Protein AF-0000000086676579 (afdb_homodimer)

Secondary structure (DSSP, 8-state):
----HHHHHHHHHHHHHHHHHHH-GGG--HHHHHHHHT--TTHHHHH--SHHHHHHHHHHHHHHHHHHHHPPPTT--HHHHHHHHHHHHHTTTHHHHHHHHHHHH-HHHHHHHHHHHHHHHHHHHHHHHHHHS-HHHHHHHHHHHHHHHHHHHHHS-SSPPPHHHHHHHHHHHHHHHHH-/----HHHHHHHHHHHHHHHHHHH-GGG--HHHHHHHHT--TTHHHHH--SHHHHHHHHHHHHHHHHHHHHPPPTT--HHHHHHHHHHHHHTTTHHHHHHHHHHHH-HHHHHHHHHHHHHHHHHHHHHHHHHHS-HHHHHHHHHHHHHHHHHHHHHS-SSPPPHHHHHHHHHHHHHHHHH-

pLDDT: mean 93.59, std 8.4, range [45.59, 98.88]

Radius of gyration: 20.65 Å; Cα contacts (8 Å, |Δi|>4): 477; chains: 2; bounding box: 66×52×41 Å

Sequence (360 aa):
MSIGDADRKVLIADAAIDVLGRDGLRSLTHRAVDARAGLPQGTCSYHHRTRRSLLAAALNRIADLDRADTAPAPAGDVLDQAVAVLGRWLGPGRVRTRARLVLMLDAEARRDLGDEAARLAGDFVAEATTTIGDARKARLLVALLDGVVADDLIRGTDDPPSPGDLRARVAAVFTAVSAAMSIGDADRKVLIADAAIDVLGRDGLRSLTHRAVDARAGLPQGTCSYHHRTRRSLLAAALNRIADLDRADTAPAPAGDVLDQAVAVLGRWLGPGRVRTRARLVLMLDAEARRDLGDEAARLAGDFVAEATTTIGDARKARLLVALLDGVVADDLIRGTDDPPSPGDLRARVAAVFTAVSAA

Structure (mmCIF, N/CA/C/O backbone):
data_AF-0000000086676579-model_v1
#
loop_
_entity.id
_entity.type
_entity.pdbx_description
1 polymer 'TetR family transcriptional regulator'
#
loop_
_atom_site.group_PDB
_atom_site.id
_atom_site.type_symbol
_atom_site.label_atom_id
_atom_site.label_alt_id
_atom_site.label_comp_id
_atom_site.label_asym_id
_atom_site.label_entity_id
_atom_site.label_seq_id
_atom_site.pdbx_PDB_ins_code
_atom_site.Cartn_x
_atom_site.Cartn_y
_atom_site.Cartn_z
_atom_site.occupancy
_atom_site.B_iso_or_equiv
_atom_site.auth_seq_id
_atom_site.auth_comp_id
_atom_site.auth_asym_id
_atom_site.auth_atom_id
_atom_site.pdbx_PDB_model_num
ATOM 1 N N . MET A 1 1 ? 33.406 -8.93 -19.609 1 45.59 1 MET A N 1
ATOM 2 C CA . MET A 1 1 ? 33.906 -9.18 -18.266 1 45.59 1 MET A CA 1
ATOM 3 C C . MET A 1 1 ? 32.781 -9.766 -17.391 1 45.59 1 MET A C 1
ATOM 5 O O . MET A 1 1 ? 31.656 -9.297 -17.422 1 45.59 1 MET A O 1
ATOM 9 N N . SER A 1 2 ? 32.875 -10.961 -16.984 1 54.69 2 SER A N 1
ATOM 10 C CA . SER A 1 2 ? 31.938 -11.719 -16.156 1 54.69 2 SER A CA 1
ATOM 11 C C . SER A 1 2 ? 31.484 -10.914 -14.945 1 54.69 2 SER A C 1
ATOM 13 O O . SER A 1 2 ? 32.312 -10.367 -14.219 1 54.69 2 SER A O 1
ATOM 15 N N . ILE A 1 3 ? 30.422 -10.211 -15.031 1 62.72 3 ILE A N 1
ATOM 16 C CA . ILE A 1 3 ? 29.953 -9.484 -13.852 1 62.72 3 ILE A CA 1
ATOM 17 C C . ILE A 1 3 ? 30.172 -10.336 -12.602 1 62.72 3 ILE A C 1
ATOM 19 O O . ILE A 1 3 ? 29.859 -11.523 -12.594 1 62.72 3 ILE A O 1
ATOM 23 N N . GLY A 1 4 ? 31.047 -9.953 -11.68 1 71.12 4 GLY A N 1
ATOM 24 C CA . GLY A 1 4 ? 31.328 -10.633 -10.43 1 71.12 4 GLY A CA 1
ATOM 25 C C . GLY A 1 4 ? 30.078 -11.023 -9.664 1 71.12 4 GLY A C 1
ATOM 26 O O . GLY A 1 4 ? 28.969 -10.602 -10.016 1 71.12 4 GLY A O 1
ATOM 27 N N . ASP A 1 5 ? 30.188 -12 -8.875 1 73.81 5 ASP A N 1
ATOM 28 C CA . ASP A 1 5 ? 29.094 -12.57 -8.094 1 73.81 5 ASP A CA 1
ATOM 29 C C . ASP A 1 5 ? 28.281 -11.477 -7.402 1 73.81 5 ASP A C 1
ATOM 31 O O . ASP A 1 5 ? 27.047 -11.523 -7.391 1 73.81 5 ASP A O 1
ATOM 35 N N . ALA A 1 6 ? 29.016 -10.547 -6.93 1 73.69 6 ALA A N 1
ATOM 36 C CA . ALA A 1 6 ? 28.328 -9.438 -6.254 1 73.69 6 ALA A CA 1
ATOM 37 C C . ALA A 1 6 ? 27.5 -8.633 -7.238 1 73.69 6 ALA A C 1
ATOM 39 O O . ALA A 1 6 ? 26.391 -8.188 -6.91 1 73.69 6 ALA A O 1
ATOM 40 N N . ASP A 1 7 ? 28.016 -8.578 -8.25 1 84.19 7 ASP A N 1
ATOM 41 C CA . ASP A 1 7 ? 27.328 -7.836 -9.305 1 84.19 7 ASP A CA 1
ATOM 42 C C . ASP A 1 7 ? 26.078 -8.578 -9.766 1 84.19 7 ASP A C 1
ATOM 44 O O . ASP A 1 7 ? 25.047 -7.957 -10.039 1 84.19 7 ASP A O 1
ATOM 48 N N . ARG A 1 8 ? 26.125 -9.914 -9.711 1 88 8 ARG A N 1
ATOM 49 C CA . ARG A 1 8 ? 24.984 -10.719 -10.133 1 88 8 ARG A CA 1
ATOM 50 C C . ARG A 1 8 ? 23.844 -10.633 -9.125 1 88 8 ARG A C 1
ATOM 52 O O . ARG A 1 8 ? 22.688 -10.539 -9.508 1 88 8 ARG A O 1
ATOM 59 N N . LYS A 1 9 ? 24.266 -10.586 -7.879 1 93.31 9 LYS A N 1
ATOM 60 C CA . LYS A 1 9 ? 23.25 -10.492 -6.832 1 93.31 9 LYS A CA 1
ATOM 61 C C . LYS A 1 9 ? 22.5 -9.172 -6.91 1 93.31 9 LYS A C 1
ATOM 63 O O . LYS A 1 9 ? 21.281 -9.125 -6.723 1 93.31 9 LYS A O 1
ATOM 68 N N . VAL A 1 10 ? 23.266 -8.148 -7.199 1 96.06 10 VAL A N 1
ATOM 69 C CA . VAL A 1 10 ? 22.656 -6.832 -7.332 1 96.06 10 VAL A CA 1
ATOM 70 C C . VAL A 1 10 ? 21.75 -6.805 -8.562 1 96.06 10 VAL A C 1
ATOM 72 O O . VAL A 1 10 ? 20.625 -6.281 -8.5 1 96.06 10 VAL A O 1
ATOM 75 N N . LEU A 1 11 ? 22.203 -7.402 -9.57 1 97.06 11 LEU A N 1
ATOM 76 C CA . LEU A 1 11 ? 21.422 -7.457 -10.805 1 97.06 11 LEU A CA 1
ATOM 77 C C . LEU A 1 11 ? 20.125 -8.227 -10.586 1 97.06 11 LEU A C 1
ATOM 79 O O . LEU A 1 11 ? 19.062 -7.812 -11.078 1 97.06 11 LEU A O 1
ATOM 83 N N . ILE A 1 12 ? 20.203 -9.297 -9.867 1 98.19 12 ILE A N 1
ATOM 84 C CA . ILE A 1 12 ? 19.031 -10.125 -9.578 1 98.19 12 ILE A CA 1
ATOM 85 C C . ILE A 1 12 ? 18.062 -9.344 -8.703 1 98.19 12 ILE A C 1
ATOM 87 O O . ILE A 1 12 ? 16.859 -9.328 -8.961 1 98.19 12 ILE A O 1
ATOM 91 N N . ALA A 1 13 ? 18.578 -8.664 -7.727 1 98.56 13 ALA A N 1
ATOM 92 C CA . ALA A 1 13 ? 17.734 -7.898 -6.816 1 98.56 13 ALA A CA 1
ATOM 93 C C . ALA A 1 13 ? 17.047 -6.746 -7.547 1 98.56 13 ALA A C 1
ATOM 95 O O . ALA A 1 13 ? 15.859 -6.488 -7.332 1 98.56 13 ALA A O 1
ATOM 96 N N . ASP A 1 14 ? 17.812 -6.109 -8.43 1 98.69 14 ASP A N 1
ATOM 97 C CA . ASP A 1 14 ? 17.234 -5.023 -9.219 1 98.69 14 ASP A CA 1
ATOM 98 C C . ASP A 1 14 ? 16.141 -5.539 -10.148 1 98.69 14 ASP A C 1
ATOM 100 O O . ASP A 1 14 ? 15.094 -4.906 -10.289 1 98.69 14 ASP A O 1
ATOM 104 N N . ALA A 1 15 ? 16.375 -6.66 -10.703 1 98.81 15 ALA A N 1
ATOM 105 C CA . ALA A 1 15 ? 15.391 -7.273 -11.586 1 98.81 15 ALA A CA 1
ATOM 106 C C . ALA A 1 15 ? 14.141 -7.684 -10.797 1 98.81 15 ALA A C 1
ATOM 108 O O . ALA A 1 15 ? 13.023 -7.543 -11.289 1 98.81 15 ALA A O 1
ATOM 109 N N . ALA A 1 16 ? 14.359 -8.211 -9.609 1 98.81 16 ALA A N 1
ATOM 110 C CA . ALA A 1 16 ? 13.234 -8.586 -8.766 1 98.81 16 ALA A CA 1
ATOM 111 C C . ALA A 1 16 ? 12.367 -7.375 -8.43 1 98.81 16 ALA A C 1
ATOM 113 O O . ALA A 1 16 ? 11.141 -7.449 -8.461 1 98.81 16 ALA A O 1
ATOM 114 N N . ILE A 1 17 ? 13.031 -6.25 -8.141 1 98.88 17 ILE A N 1
ATOM 115 C CA . ILE A 1 17 ? 12.312 -5.012 -7.867 1 98.88 17 ILE A CA 1
ATOM 116 C C . ILE A 1 17 ? 11.477 -4.621 -9.086 1 98.88 17 ILE A C 1
ATOM 118 O O . ILE A 1 17 ? 10.312 -4.246 -8.953 1 98.88 17 ILE A O 1
ATOM 122 N N . ASP A 1 18 ? 12.023 -4.754 -10.234 1 98.81 18 ASP A N 1
ATOM 123 C CA . ASP A 1 18 ? 11.336 -4.402 -11.469 1 98.81 18 ASP A CA 1
ATOM 124 C C . ASP A 1 18 ? 10.117 -5.297 -11.688 1 98.81 18 ASP A C 1
ATOM 126 O O . ASP A 1 18 ? 9.031 -4.812 -12.023 1 98.81 18 ASP A O 1
ATOM 130 N N . VAL A 1 19 ? 10.305 -6.598 -11.461 1 98.81 19 VAL A N 1
ATOM 131 C CA . VAL A 1 19 ? 9.195 -7.535 -11.625 1 98.81 19 VAL A CA 1
ATOM 132 C C . VAL A 1 19 ? 8.086 -7.203 -10.633 1 98.81 19 VAL A C 1
ATOM 134 O O . VAL A 1 19 ? 6.914 -7.113 -11.008 1 98.81 19 VAL A O 1
ATOM 137 N N . LEU A 1 20 ? 8.445 -6.945 -9.398 1 98.56 20 LEU A N 1
ATOM 138 C CA . LEU A 1 20 ? 7.477 -6.641 -8.352 1 98.56 20 LEU A CA 1
ATOM 139 C C . LEU A 1 20 ? 6.723 -5.352 -8.664 1 98.56 20 LEU A C 1
ATOM 141 O O . LEU A 1 20 ? 5.5 -5.297 -8.523 1 98.56 20 LEU A O 1
ATOM 145 N N . GLY A 1 21 ? 7.445 -4.324 -9.086 1 98.44 21 GLY A N 1
ATOM 146 C CA . GLY A 1 21 ? 6.863 -3.006 -9.281 1 98.44 21 GLY A CA 1
ATOM 147 C C . GLY A 1 21 ? 6.094 -2.875 -10.578 1 98.44 21 GLY A C 1
ATOM 148 O O . GLY A 1 21 ? 5.152 -2.084 -10.672 1 98.44 21 GLY A O 1
ATOM 149 N N . ARG A 1 22 ? 6.43 -3.682 -11.586 1 97.88 22 ARG A N 1
ATOM 150 C CA . ARG A 1 22 ? 5.812 -3.539 -12.906 1 97.88 22 ARG A CA 1
ATOM 151 C C . ARG A 1 22 ? 4.766 -4.625 -13.133 1 97.88 22 ARG A C 1
ATOM 153 O O . ARG A 1 22 ? 3.779 -4.402 -13.836 1 97.88 22 ARG A O 1
ATOM 160 N N . ASP A 1 23 ? 5.066 -5.789 -12.531 1 97.88 23 ASP A N 1
ATOM 161 C CA . ASP A 1 23 ? 4.223 -6.93 -12.883 1 97.88 23 ASP A CA 1
ATOM 162 C C . ASP A 1 23 ? 3.457 -7.441 -11.664 1 97.88 23 ASP A C 1
ATOM 164 O O . ASP A 1 23 ? 2.488 -8.188 -11.797 1 97.88 23 ASP A O 1
ATOM 168 N N . GLY A 1 24 ? 3.875 -7.066 -10.484 1 97.62 24 GLY A N 1
ATOM 169 C CA . GLY A 1 24 ? 3.123 -7.418 -9.297 1 97.62 24 GLY A CA 1
ATOM 170 C C . GLY A 1 24 ? 3.707 -8.602 -8.547 1 97.62 24 GLY A C 1
ATOM 171 O O . GLY A 1 24 ? 4.625 -9.266 -9.039 1 97.62 24 GLY A O 1
ATOM 172 N N . LEU A 1 25 ? 3.176 -8.906 -7.383 1 97.31 25 LEU A N 1
ATOM 173 C CA . LEU A 1 25 ? 3.693 -9.914 -6.461 1 97.31 25 LEU A CA 1
ATOM 174 C C . LEU A 1 25 ? 3.557 -11.312 -7.051 1 97.31 25 LEU A C 1
ATOM 176 O O . LEU A 1 25 ? 4.453 -12.141 -6.898 1 97.31 25 LEU A O 1
ATOM 180 N N . ARG A 1 26 ? 2.477 -11.547 -7.695 1 95.12 26 ARG A N 1
ATOM 181 C CA . ARG A 1 26 ? 2.209 -12.875 -8.234 1 95.12 26 ARG A CA 1
ATOM 182 C C . ARG A 1 26 ? 3.178 -13.211 -9.367 1 95.12 26 ARG A C 1
ATOM 184 O O . ARG A 1 26 ? 3.49 -14.383 -9.594 1 95.12 26 ARG A O 1
ATOM 191 N N . SER A 1 27 ? 3.699 -12.25 -9.945 1 96.69 27 SER A N 1
ATOM 192 C CA . SER A 1 27 ? 4.543 -12.445 -11.125 1 96.69 27 SER A CA 1
ATOM 193 C C . SER A 1 27 ? 5.996 -12.695 -10.727 1 96.69 27 SER A C 1
ATOM 195 O O . SER A 1 27 ? 6.832 -13.008 -11.57 1 96.69 27 SER A O 1
ATOM 197 N N . LEU A 1 28 ? 6.32 -12.547 -9.492 1 97.5 28 LEU A N 1
ATOM 198 C CA . LEU A 1 28 ? 7.703 -12.734 -9.07 1 97.5 28 LEU A CA 1
ATOM 199 C C . LEU A 1 28 ? 8.078 -14.211 -9.07 1 97.5 28 LEU A C 1
ATOM 201 O O . LEU A 1 28 ? 7.715 -14.945 -8.148 1 97.5 28 LEU A O 1
ATOM 205 N N . THR A 1 29 ? 8.758 -14.641 -10.07 1 97.31 29 THR A N 1
ATOM 206 C CA . THR A 1 29 ? 9.32 -15.977 -10.203 1 97.31 29 THR A CA 1
ATOM 207 C C . THR A 1 29 ? 10.797 -15.906 -10.602 1 97.31 29 THR A C 1
ATOM 209 O O . THR A 1 29 ? 11.258 -14.891 -11.117 1 97.31 29 THR A O 1
ATOM 212 N N . HIS A 1 30 ? 11.477 -17.031 -10.305 1 98.25 30 HIS A N 1
ATOM 213 C CA . HIS A 1 30 ? 12.883 -17.078 -10.703 1 98.25 30 HIS A CA 1
ATOM 214 C C . HIS A 1 30 ? 13.031 -16.891 -12.211 1 98.25 30 HIS A C 1
ATOM 216 O O . HIS A 1 30 ? 13.922 -16.172 -12.664 1 98.25 30 HIS A O 1
ATOM 222 N N . ARG A 1 31 ? 12.102 -17.438 -12.938 1 98.19 31 ARG A N 1
ATOM 223 C CA . ARG A 1 31 ? 12.141 -17.328 -14.398 1 98.19 31 ARG A CA 1
ATOM 224 C C . ARG A 1 31 ? 11.93 -15.891 -14.852 1 98.19 31 ARG A C 1
ATOM 226 O O . ARG A 1 31 ? 12.641 -15.398 -15.719 1 98.19 31 ARG A O 1
ATOM 233 N N . ALA A 1 32 ? 10.969 -15.219 -14.305 1 98.44 32 ALA A N 1
ATOM 234 C CA . ALA A 1 32 ? 10.68 -13.836 -14.648 1 98.44 32 ALA A CA 1
ATOM 235 C C . ALA A 1 32 ? 11.859 -12.93 -14.32 1 98.44 32 ALA A C 1
ATOM 237 O O . ALA A 1 32 ? 12.164 -12 -15.07 1 98.44 32 ALA A O 1
ATOM 238 N N . VAL A 1 33 ? 12.508 -13.203 -13.195 1 98.69 33 VAL A N 1
ATOM 239 C CA . VAL A 1 33 ? 13.641 -12.391 -12.75 1 98.69 33 VAL A CA 1
ATOM 240 C C . VAL A 1 33 ? 14.836 -12.625 -13.672 1 98.69 33 VAL A C 1
ATOM 242 O O . VAL A 1 33 ? 15.492 -11.664 -14.094 1 98.69 33 VAL A O 1
ATOM 245 N N . ASP A 1 34 ? 15.102 -13.898 -14 1 98.44 34 ASP A N 1
ATOM 246 C CA . ASP A 1 34 ? 16.156 -14.195 -14.961 1 98.44 34 ASP A CA 1
ATOM 247 C C . ASP A 1 34 ? 15.93 -13.461 -16.281 1 98.44 34 ASP A C 1
ATOM 249 O O . ASP A 1 34 ? 16.844 -12.812 -16.797 1 98.44 34 ASP A O 1
ATOM 253 N N . ALA A 1 35 ? 14.727 -13.523 -16.797 1 98.56 35 ALA A N 1
ATOM 254 C CA . ALA A 1 35 ? 14.367 -12.875 -18.047 1 98.56 35 ALA A CA 1
ATOM 255 C C . ALA A 1 35 ? 14.555 -11.359 -17.969 1 98.56 35 ALA A C 1
ATOM 257 O O . ALA A 1 35 ? 15.156 -10.75 -18.859 1 98.56 35 ALA A O 1
ATOM 258 N N . ARG A 1 36 ? 14.125 -10.781 -16.859 1 98.19 36 ARG A N 1
ATOM 259 C CA . ARG A 1 36 ? 14.219 -9.336 -16.672 1 98.19 36 ARG A CA 1
ATOM 260 C C . ARG A 1 36 ? 15.672 -8.891 -16.547 1 98.19 36 ARG A C 1
ATOM 262 O O . ARG A 1 36 ? 16.047 -7.812 -17.016 1 98.19 36 ARG A O 1
ATOM 269 N N . ALA A 1 37 ? 16.469 -9.734 -15.953 1 97.56 37 ALA A N 1
ATOM 270 C CA . ALA A 1 37 ? 17.875 -9.414 -15.688 1 97.56 37 ALA A CA 1
ATOM 271 C C . ALA A 1 37 ? 18.734 -9.703 -16.906 1 97.56 37 ALA A C 1
ATOM 273 O O . ALA A 1 37 ? 19.922 -9.336 -16.938 1 97.56 37 ALA A O 1
ATOM 274 N N . GLY A 1 38 ? 18.156 -10.367 -17.953 1 97.12 38 GLY A N 1
ATOM 275 C CA . GLY A 1 38 ? 18.953 -10.781 -19.094 1 97.12 38 GLY A CA 1
ATOM 276 C C . GLY A 1 38 ? 19.953 -11.867 -18.766 1 97.12 38 GLY A C 1
ATOM 277 O O . GLY A 1 38 ? 21.062 -11.883 -19.312 1 97.12 38 GLY A O 1
ATOM 278 N N . LEU A 1 39 ? 19.609 -12.68 -17.844 1 96.56 39 LEU A N 1
ATOM 279 C CA . LEU A 1 39 ? 20.469 -13.766 -17.406 1 96.56 39 LEU A CA 1
ATOM 280 C C . LEU A 1 39 ? 19.984 -15.109 -17.922 1 96.56 39 LEU A C 1
ATOM 282 O O . LEU A 1 39 ? 18.797 -15.266 -18.219 1 96.56 39 LEU A O 1
ATOM 286 N N . PRO A 1 40 ? 20.891 -16.047 -18 1 96.12 40 PRO A N 1
ATOM 287 C CA . PRO A 1 40 ? 20.453 -17.406 -18.328 1 96.12 40 PRO A CA 1
ATOM 288 C C . PRO A 1 40 ? 19.438 -17.953 -17.328 1 96.12 40 PRO A C 1
ATOM 290 O O . PRO A 1 40 ? 19.547 -17.672 -16.125 1 96.12 40 PRO A O 1
ATOM 293 N N . GLN A 1 41 ? 18.578 -18.75 -17.875 1 96.69 41 GLN A N 1
ATOM 294 C CA . GLN A 1 41 ? 17.578 -19.406 -17.016 1 96.69 41 GLN A CA 1
ATOM 295 C C . GLN A 1 41 ? 18.25 -20.203 -15.914 1 96.69 41 GLN A C 1
ATOM 297 O O . GLN A 1 41 ? 19.234 -20.906 -16.156 1 96.69 41 GLN A O 1
ATOM 302 N N . GLY A 1 42 ? 17.812 -20.031 -14.703 1 96.62 42 GLY A N 1
ATOM 303 C CA . GLY A 1 42 ? 18.328 -20.797 -13.578 1 96.62 42 GLY A CA 1
ATOM 304 C C . GLY A 1 42 ? 19.328 -20.031 -12.742 1 96.62 42 GLY A C 1
ATOM 305 O O . GLY A 1 42 ? 19.688 -20.453 -11.641 1 96.62 42 GLY A O 1
ATOM 306 N N . THR A 1 43 ? 19.812 -18.844 -13.164 1 96.62 43 THR A N 1
ATOM 307 C CA . THR A 1 43 ? 20.781 -18.047 -12.422 1 96.62 43 THR A CA 1
ATOM 308 C C . THR A 1 43 ? 20.172 -17.531 -11.117 1 96.62 43 THR A C 1
ATOM 310 O O . THR A 1 43 ? 20.797 -17.625 -10.062 1 96.62 43 THR A O 1
ATOM 313 N N . CYS A 1 44 ? 18.953 -17.031 -11.18 1 97.56 44 CYS A N 1
ATOM 314 C CA . CYS A 1 44 ? 18.281 -16.5 -10 1 97.56 44 CYS A CA 1
ATOM 315 C C . CYS A 1 44 ? 18.078 -17.594 -8.953 1 97.56 44 CYS A C 1
ATOM 317 O O . CYS A 1 44 ? 18.391 -17.391 -7.773 1 97.56 44 CYS A O 1
ATOM 319 N N . SER A 1 45 ? 17.641 -18.75 -9.398 1 97.06 45 SER A N 1
ATOM 320 C CA . SER A 1 45 ? 17.375 -19.828 -8.445 1 97.06 45 SER A CA 1
ATOM 321 C C . SER A 1 45 ? 18.672 -20.359 -7.836 1 97.06 45 SER A C 1
ATOM 323 O O . SER A 1 45 ? 18.656 -20.875 -6.715 1 97.06 45 SER A O 1
ATOM 325 N N . TYR A 1 46 ? 19.75 -20.219 -8.555 1 96.75 46 TYR A N 1
ATOM 326 C CA . TYR A 1 46 ? 21.047 -20.609 -8.016 1 96.75 46 TYR A CA 1
ATOM 327 C C . TYR A 1 46 ? 21.406 -19.734 -6.812 1 96.75 46 TYR A C 1
ATOM 329 O O . TYR A 1 46 ? 21.875 -20.25 -5.789 1 96.75 46 TYR A O 1
ATOM 337 N N . HIS A 1 47 ? 21.172 -18.484 -6.875 1 96.62 47 HIS A N 1
ATOM 338 C CA . HIS A 1 47 ? 21.531 -17.562 -5.812 1 96.62 47 HIS A CA 1
ATOM 339 C C . HIS A 1 47 ? 20.438 -17.469 -4.758 1 96.62 47 HIS A C 1
ATOM 341 O O . HIS A 1 47 ? 20.719 -17.25 -3.578 1 96.62 47 HIS A O 1
ATOM 347 N N . HIS A 1 48 ? 19.219 -17.594 -5.219 1 97.56 48 HIS A N 1
ATOM 348 C CA . HIS A 1 48 ? 18.047 -17.516 -4.355 1 97.56 48 HIS A CA 1
ATOM 349 C C . HIS A 1 48 ? 17.094 -18.688 -4.617 1 97.56 48 HIS A C 1
ATOM 351 O O . HIS A 1 48 ? 16.172 -18.562 -5.426 1 97.56 48 HIS A O 1
ATOM 357 N N . ARG A 1 49 ? 17.219 -19.641 -3.865 1 96.81 49 ARG A N 1
ATOM 358 C CA . ARG A 1 49 ? 16.531 -20.906 -4.113 1 96.81 49 ARG A CA 1
ATOM 359 C C . ARG A 1 49 ? 15.055 -20.797 -3.764 1 96.81 49 ARG A C 1
ATOM 361 O O . ARG A 1 49 ? 14.211 -21.453 -4.387 1 96.81 49 ARG A O 1
ATOM 368 N N . THR A 1 50 ? 14.812 -19.938 -2.74 1 96.31 50 THR A N 1
ATOM 369 C CA . THR A 1 50 ? 13.422 -19.844 -2.305 1 96.31 50 THR A CA 1
ATOM 370 C C . THR A 1 50 ? 12.852 -18.469 -2.652 1 96.31 50 THR A C 1
ATOM 372 O O . THR A 1 50 ? 13.602 -17.5 -2.826 1 96.31 50 THR A O 1
ATOM 375 N N . ARG A 1 51 ? 11.617 -18.375 -2.74 1 94.69 51 ARG A N 1
ATOM 376 C CA . ARG A 1 51 ? 10.945 -17.109 -2.98 1 94.69 51 ARG A CA 1
ATOM 377 C C . ARG A 1 51 ? 11.211 -16.125 -1.846 1 94.69 51 ARG A C 1
ATOM 379 O O . ARG A 1 51 ? 11.383 -14.93 -2.084 1 94.69 51 ARG A O 1
ATOM 386 N N . ARG A 1 52 ? 11.258 -16.672 -0.649 1 95.44 52 ARG A N 1
ATOM 387 C CA . ARG A 1 52 ? 11.555 -15.828 0.504 1 95.44 52 ARG A CA 1
ATOM 388 C C . ARG A 1 52 ? 12.914 -15.164 0.357 1 95.44 52 ARG A C 1
ATOM 390 O O . ARG A 1 52 ? 13.062 -13.969 0.624 1 95.44 52 ARG A O 1
ATOM 397 N N . SER A 1 53 ? 13.812 -15.953 -0.033 1 96.81 53 SER A N 1
ATOM 398 C CA . SER A 1 53 ? 15.156 -15.422 -0.225 1 96.81 53 SER A CA 1
ATOM 399 C C . SER A 1 53 ? 15.18 -14.344 -1.304 1 96.81 53 SER A C 1
ATOM 401 O O . SER A 1 53 ? 15.867 -13.336 -1.169 1 96.81 53 SER A O 1
ATOM 403 N N . LEU A 1 54 ? 14.43 -14.547 -2.314 1 97.31 54 LEU A N 1
ATOM 404 C CA . LEU A 1 54 ? 14.352 -13.594 -3.412 1 97.31 54 LEU A CA 1
ATOM 405 C C . LEU A 1 54 ? 13.656 -12.312 -2.967 1 97.31 54 LEU A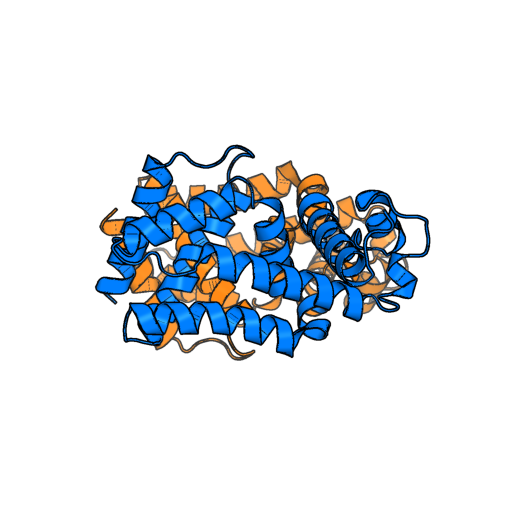 C 1
ATOM 407 O O . LEU A 1 54 ? 14.109 -11.211 -3.279 1 97.31 54 LEU A O 1
ATOM 411 N N . LEU A 1 55 ? 12.586 -12.422 -2.197 1 97.81 55 LEU A N 1
ATOM 412 C CA . LEU A 1 55 ? 11.883 -11.273 -1.646 1 97.81 55 LEU A CA 1
ATOM 413 C C . LEU A 1 55 ? 12.789 -10.469 -0.716 1 97.81 55 LEU A C 1
ATOM 415 O O . LEU A 1 55 ? 12.797 -9.242 -0.763 1 97.81 55 LEU A O 1
ATOM 419 N N . ALA A 1 56 ? 13.531 -11.18 0.062 1 97.62 56 ALA A N 1
ATOM 420 C CA . ALA A 1 56 ? 14.445 -10.523 0.988 1 97.62 56 ALA A CA 1
ATOM 421 C C . ALA A 1 56 ? 15.516 -9.742 0.236 1 97.62 56 ALA A C 1
ATOM 423 O O . ALA A 1 56 ? 15.859 -8.617 0.618 1 97.62 56 ALA A O 1
ATOM 424 N N . ALA A 1 57 ? 15.984 -10.344 -0.841 1 97.69 57 ALA A N 1
ATOM 425 C CA . ALA A 1 57 ? 16.984 -9.664 -1.661 1 97.69 57 ALA A CA 1
ATOM 426 C C . ALA A 1 57 ? 16.422 -8.375 -2.256 1 97.69 57 ALA A C 1
ATOM 428 O O . ALA A 1 57 ? 17.094 -7.34 -2.258 1 97.69 57 ALA A O 1
ATOM 429 N N . ALA A 1 58 ? 15.234 -8.438 -2.717 1 98.38 58 ALA A N 1
ATOM 430 C CA . ALA A 1 58 ? 14.578 -7.262 -3.279 1 98.38 58 ALA A CA 1
ATOM 431 C C . ALA A 1 58 ? 14.391 -6.18 -2.219 1 98.38 58 ALA A C 1
ATOM 433 O O . ALA A 1 58 ? 14.711 -5.012 -2.451 1 98.38 58 ALA A O 1
ATOM 434 N N . LEU A 1 59 ? 13.914 -6.598 -1.061 1 98.31 59 LEU A N 1
ATOM 435 C CA . LEU A 1 59 ? 13.641 -5.633 -0.001 1 98.31 59 LEU A CA 1
ATOM 436 C C . LEU A 1 59 ? 14.938 -4.996 0.498 1 98.31 59 LEU A C 1
ATOM 438 O O . LEU A 1 59 ? 14.977 -3.791 0.755 1 98.31 59 LEU A O 1
ATOM 442 N N . ASN A 1 60 ? 15.953 -5.793 0.662 1 97.75 60 ASN A N 1
ATOM 443 C CA . ASN A 1 60 ? 17.234 -5.258 1.105 1 97.75 60 ASN A CA 1
ATOM 444 C C . ASN A 1 60 ? 17.828 -4.293 0.081 1 97.75 60 ASN A C 1
ATOM 446 O O . ASN A 1 60 ? 18.406 -3.271 0.448 1 97.75 60 ASN A O 1
ATOM 450 N N . ARG A 1 61 ? 17.672 -4.641 -1.188 1 98.44 61 ARG A N 1
ATOM 451 C CA . ARG A 1 61 ? 18.109 -3.74 -2.248 1 98.44 61 ARG A CA 1
ATOM 452 C C . ARG A 1 61 ? 17.312 -2.436 -2.225 1 98.44 61 ARG A C 1
ATOM 454 O O . ARG A 1 61 ? 17.891 -1.355 -2.391 1 98.44 61 ARG A O 1
ATOM 461 N N . ILE A 1 62 ? 16.031 -2.479 -1.976 1 98.62 62 ILE A N 1
ATOM 462 C CA . ILE A 1 62 ? 15.195 -1.299 -1.821 1 98.62 62 ILE A CA 1
ATOM 463 C C . ILE A 1 62 ? 15.703 -0.447 -0.661 1 98.62 62 ILE A C 1
ATOM 465 O O . ILE A 1 62 ? 15.852 0.77 -0.795 1 98.62 62 ILE A O 1
ATOM 469 N N . ALA A 1 63 ? 15.992 -1.103 0.436 1 97.69 63 ALA A N 1
ATOM 470 C CA . ALA A 1 63 ? 16.5 -0.401 1.614 1 97.69 63 ALA A CA 1
ATOM 471 C C . ALA A 1 63 ? 17.781 0.359 1.295 1 97.69 63 ALA A C 1
ATOM 473 O O . ALA A 1 63 ? 17.938 1.517 1.688 1 97.69 63 ALA A O 1
ATOM 474 N N . ASP A 1 64 ? 18.625 -0.277 0.561 1 97.12 64 ASP A N 1
ATOM 475 C CA . ASP A 1 64 ? 19.891 0.342 0.189 1 97.12 64 ASP A CA 1
ATOM 476 C C . ASP A 1 64 ? 19.672 1.573 -0.686 1 97.12 64 ASP A C 1
ATOM 478 O O . ASP A 1 64 ? 20.266 2.625 -0.45 1 97.12 64 ASP A O 1
ATOM 482 N N . LEU A 1 65 ? 18.844 1.419 -1.635 1 97.69 65 LEU A N 1
ATOM 483 C CA . LEU A 1 65 ? 18.562 2.502 -2.574 1 97.69 65 LEU A CA 1
ATOM 484 C C . LEU A 1 65 ? 17.844 3.65 -1.882 1 97.69 65 LEU A C 1
ATOM 486 O O . LEU A 1 65 ? 18.141 4.82 -2.135 1 97.69 65 LEU A O 1
ATOM 490 N N . ASP A 1 66 ? 16.891 3.314 -0.986 1 97 66 ASP A N 1
ATOM 491 C CA . ASP A 1 66 ? 16.156 4.344 -0.244 1 97 66 ASP A CA 1
ATOM 492 C C . ASP A 1 66 ? 17.094 5.102 0.697 1 97 66 ASP A C 1
ATOM 494 O O . ASP A 1 66 ? 16.953 6.312 0.875 1 97 66 ASP A O 1
ATOM 498 N N . ARG A 1 67 ? 18 4.398 1.337 1 95.06 67 ARG A N 1
ATOM 499 C CA . ARG A 1 67 ? 18.969 5.043 2.211 1 95.06 67 ARG A CA 1
ATOM 500 C C . ARG A 1 67 ? 19.828 6.047 1.44 1 95.06 67 ARG A C 1
ATOM 502 O O . ARG A 1 67 ? 20.109 7.141 1.936 1 95.06 67 ARG A O 1
ATOM 509 N N . ALA A 1 68 ? 20.188 5.688 0.276 1 95.06 68 ALA A N 1
ATOM 510 C CA . ALA A 1 68 ? 20.953 6.598 -0.566 1 95.06 68 ALA A CA 1
ATOM 511 C C . ALA A 1 68 ? 20.141 7.836 -0.929 1 95.06 68 ALA A C 1
ATOM 513 O O . ALA A 1 68 ? 20.672 8.945 -0.973 1 95.06 68 ALA A O 1
ATOM 514 N N . ASP A 1 69 ? 18.844 7.66 -1.18 1 94.88 69 ASP A N 1
ATOM 515 C CA . ASP A 1 69 ? 17.969 8.758 -1.553 1 94.88 69 ASP A CA 1
ATOM 516 C C . ASP A 1 69 ? 17.766 9.727 -0.386 1 94.88 69 ASP A C 1
ATOM 518 O O . ASP A 1 69 ? 17.562 10.922 -0.592 1 94.88 69 ASP A O 1
ATOM 522 N N . THR A 1 70 ? 17.797 9.219 0.866 1 92.19 70 THR A N 1
ATOM 523 C CA . THR A 1 70 ? 17.406 10.016 2.025 1 92.19 70 THR A CA 1
ATOM 524 C C . THR A 1 70 ? 18.641 10.523 2.768 1 92.19 70 THR A C 1
ATOM 526 O O . THR A 1 70 ? 18.531 11.156 3.816 1 92.19 70 THR A O 1
ATOM 529 N N . ALA A 1 71 ? 19.766 10.211 2.305 1 85 71 ALA A N 1
ATOM 530 C CA . ALA A 1 71 ? 21 10.695 2.924 1 85 71 ALA A CA 1
ATOM 531 C C . ALA A 1 71 ? 20.984 12.219 3.057 1 85 71 ALA A C 1
ATOM 533 O O . ALA A 1 71 ? 20.609 12.922 2.117 1 85 71 ALA A O 1
ATOM 534 N N . PRO A 1 72 ? 21.203 12.672 4.289 1 72.75 72 PRO A N 1
ATOM 535 C CA . PRO A 1 72 ? 21.141 14.109 4.574 1 72.75 72 PRO A CA 1
ATOM 536 C C . PRO A 1 72 ? 22.016 14.938 3.639 1 72.75 72 PRO A C 1
ATOM 538 O O . PRO A 1 72 ? 23.125 14.531 3.301 1 72.75 72 PRO A O 1
ATOM 541 N N . ALA A 1 73 ? 21.328 15.867 2.996 1 68.06 73 ALA A N 1
ATOM 542 C CA . ALA A 1 73 ? 22.109 16.891 2.316 1 68.06 73 ALA A CA 1
ATOM 543 C C . ALA A 1 73 ? 22.625 17.938 3.305 1 68.06 73 ALA A C 1
ATOM 545 O O . ALA A 1 73 ? 21.969 18.25 4.289 1 68.06 73 ALA A O 1
ATOM 546 N N . PRO A 1 74 ? 23.922 18.219 3.551 1 58.56 74 PRO A N 1
ATOM 547 C CA . PRO A 1 74 ? 24.5 19.094 4.574 1 58.56 74 PRO A CA 1
ATOM 548 C C . PRO A 1 74 ? 23.641 20.312 4.863 1 58.56 74 PRO A C 1
ATOM 550 O O . PRO A 1 74 ? 23.516 20.719 6.023 1 58.56 74 PRO A O 1
ATOM 553 N N . ALA A 1 75 ? 23.281 21.266 3.975 1 62.81 75 ALA A N 1
ATOM 554 C CA . ALA A 1 75 ? 22.812 22.625 4.227 1 62.81 75 ALA A CA 1
ATOM 555 C C . ALA A 1 75 ? 21.375 22.797 3.732 1 62.81 75 ALA A C 1
ATOM 557 O O . ALA A 1 75 ? 20.844 23.906 3.729 1 62.81 75 ALA A O 1
ATOM 558 N N . GLY A 1 76 ? 20.609 21.719 3.787 1 67.31 76 GLY A N 1
ATOM 559 C CA . GLY A 1 76 ? 19.359 22 3.076 1 67.31 76 GLY A CA 1
ATOM 560 C C . GLY A 1 76 ? 18.141 22.016 3.979 1 67.31 76 GLY A C 1
ATOM 561 O O . GLY A 1 76 ? 18.203 21.547 5.121 1 67.31 76 GLY A O 1
ATOM 562 N N . ASP A 1 77 ? 17.172 22.844 3.686 1 86.62 77 ASP A N 1
ATOM 563 C CA . ASP A 1 77 ? 15.82 22.859 4.258 1 86.62 77 ASP A CA 1
ATOM 564 C C . ASP A 1 77 ? 15.18 21.484 4.195 1 86.62 77 ASP A C 1
ATOM 566 O O . ASP A 1 77 ? 15.211 20.828 3.154 1 86.62 77 ASP A O 1
ATOM 570 N N . VAL A 1 78 ? 14.852 20.969 5.422 1 89.38 78 VAL A N 1
ATOM 571 C CA . VAL A 1 78 ? 14.289 19.625 5.57 1 89.38 78 VAL A CA 1
ATOM 572 C C . VAL A 1 78 ? 13.109 19.453 4.617 1 89.38 78 VAL A C 1
ATOM 574 O O . VAL A 1 78 ? 12.891 18.359 4.086 1 89.38 78 VAL A O 1
ATOM 577 N N . LEU A 1 79 ? 12.414 20.516 4.422 1 92.88 79 LEU A N 1
ATOM 578 C CA . LEU A 1 79 ? 11.297 20.469 3.486 1 92.88 79 LEU A CA 1
ATOM 579 C C . LEU A 1 79 ? 11.789 20.25 2.061 1 92.88 79 LEU A C 1
ATOM 581 O O . LEU A 1 79 ? 11.242 19.406 1.338 1 92.88 79 LEU A O 1
ATOM 585 N N . ASP A 1 80 ? 12.82 20.938 1.653 1 93.38 80 ASP A N 1
ATOM 586 C CA . ASP A 1 80 ? 13.391 20.781 0.318 1 93.38 80 ASP A CA 1
ATOM 587 C C . ASP A 1 80 ? 13.93 19.375 0.117 1 93.38 80 ASP A C 1
ATOM 589 O O . ASP A 1 80 ? 13.805 18.797 -0.968 1 93.38 80 ASP A O 1
ATOM 593 N N . GLN A 1 81 ? 14.5 18.875 1.135 1 92.94 81 GLN A N 1
ATOM 594 C CA . GLN A 1 81 ? 15.016 17.516 1.075 1 92.94 81 GLN A CA 1
ATOM 595 C C . GLN A 1 81 ? 13.883 16.516 0.886 1 92.94 81 GLN A C 1
ATOM 597 O O . GLN A 1 81 ? 14 15.594 0.07 1 92.94 81 GLN A O 1
ATOM 602 N N . ALA A 1 82 ? 12.805 16.672 1.646 1 95.12 82 ALA A N 1
ATOM 603 C CA . ALA A 1 82 ? 11.656 15.781 1.524 1 95.12 82 ALA A CA 1
ATOM 604 C C . ALA A 1 82 ? 11.055 15.852 0.124 1 95.12 82 ALA A C 1
ATOM 606 O O . ALA A 1 82 ? 10.711 14.82 -0.462 1 95.12 82 ALA A O 1
ATOM 607 N N . VAL A 1 83 ? 10.977 17.047 -0.435 1 95.94 83 VAL A N 1
ATOM 608 C CA . VAL A 1 83 ? 10.445 17.234 -1.779 1 95.94 83 VAL A CA 1
ATOM 609 C C . VAL A 1 83 ? 11.328 16.516 -2.795 1 95.94 83 VAL A C 1
ATOM 611 O O . VAL A 1 83 ? 10.828 15.836 -3.695 1 95.94 83 VAL A O 1
ATOM 614 N N . ALA A 1 84 ? 12.602 16.641 -2.627 1 94.94 84 ALA A N 1
ATOM 615 C CA . ALA A 1 84 ? 13.547 16 -3.543 1 94.94 84 ALA A CA 1
ATOM 616 C C . ALA A 1 84 ? 13.445 14.477 -3.471 1 94.94 84 ALA A C 1
ATOM 618 O O . ALA A 1 84 ? 13.445 13.797 -4.504 1 94.94 84 ALA A O 1
ATOM 619 N N . VAL A 1 85 ? 13.375 13.961 -2.289 1 96.19 85 VAL A N 1
ATOM 620 C CA . VAL A 1 85 ? 13.281 12.523 -2.084 1 96.19 85 VAL A CA 1
ATOM 621 C C . VAL A 1 85 ? 11.992 11.992 -2.707 1 96.19 85 VAL A C 1
ATOM 623 O O . VAL A 1 85 ? 12.016 11.023 -3.477 1 96.19 85 VAL A O 1
ATOM 626 N N . LEU A 1 86 ? 10.852 12.664 -2.449 1 97.38 86 LEU A N 1
ATOM 627 C CA . LEU A 1 86 ? 9.578 12.211 -3.002 1 97.38 86 LEU A CA 1
ATOM 628 C C . LEU A 1 86 ? 9.562 12.367 -4.52 1 97.38 86 LEU A C 1
ATOM 630 O O . LEU A 1 86 ? 8.953 11.555 -5.223 1 97.38 86 LEU A O 1
ATOM 634 N N . GLY A 1 87 ? 10.18 13.414 -4.996 1 96.31 87 GLY A N 1
ATOM 6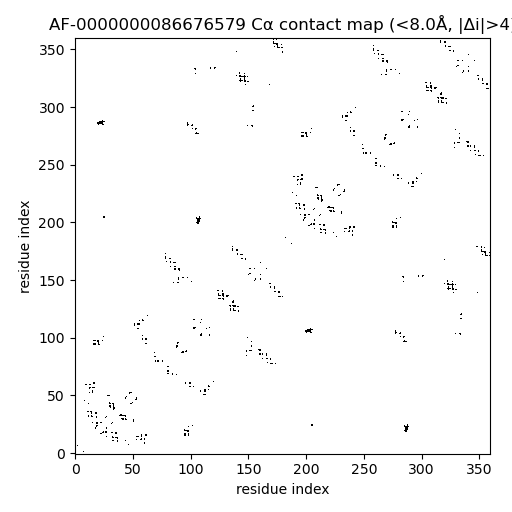35 C CA . GLY A 1 87 ? 10.32 13.57 -6.438 1 96.31 87 GLY A CA 1
ATOM 636 C C . GLY A 1 87 ? 11.031 12.398 -7.094 1 96.31 87 GLY A C 1
ATOM 637 O O . GLY A 1 87 ? 10.617 11.93 -8.156 1 96.31 87 GLY A O 1
ATOM 638 N N . ARG A 1 88 ? 12.055 11.891 -6.457 1 96.12 88 ARG A N 1
ATOM 639 C CA . ARG A 1 88 ? 12.766 10.719 -6.965 1 96.12 88 ARG A CA 1
ATOM 640 C C . ARG A 1 88 ? 11.906 9.469 -6.855 1 96.12 88 ARG A C 1
ATOM 642 O O . ARG A 1 88 ? 11.867 8.648 -7.777 1 96.12 88 ARG A O 1
ATOM 649 N N . TRP A 1 89 ? 11.219 9.352 -5.762 1 97.69 89 TRP A N 1
ATOM 650 C CA . TRP A 1 89 ? 10.414 8.164 -5.492 1 97.69 89 TRP A CA 1
ATOM 651 C C . TRP A 1 89 ? 9.203 8.102 -6.422 1 97.69 89 TRP A C 1
ATOM 653 O O . TRP A 1 89 ? 8.742 7.008 -6.77 1 97.69 89 TRP A O 1
ATOM 663 N N . LEU A 1 90 ? 8.695 9.25 -6.863 1 97.5 90 LEU A N 1
ATOM 664 C CA . LEU A 1 90 ? 7.492 9.289 -7.688 1 97.5 90 LEU A CA 1
ATOM 665 C C . LEU A 1 90 ? 7.844 9.523 -9.148 1 97.5 90 LEU A C 1
ATOM 667 O O . LEU A 1 90 ? 6.957 9.57 -10.008 1 97.5 90 LEU A O 1
ATOM 671 N N . GLY A 1 91 ? 9.094 9.688 -9.461 1 95.75 91 GLY A N 1
ATOM 672 C CA . GLY A 1 91 ? 9.617 9.773 -10.812 1 95.75 91 GLY A CA 1
ATOM 673 C C . GLY A 1 91 ? 10.406 8.547 -11.234 1 95.75 91 GLY A C 1
ATOM 674 O O . GLY A 1 91 ? 9.828 7.473 -11.414 1 95.75 91 GLY A O 1
ATOM 675 N N . PRO A 1 92 ? 11.734 8.617 -11.203 1 95.75 92 PRO A N 1
ATOM 676 C CA . PRO A 1 92 ? 12.555 7.492 -11.664 1 95.75 92 PRO A CA 1
ATOM 677 C C . PRO A 1 92 ? 12.43 6.27 -10.758 1 95.75 92 PRO A C 1
ATOM 679 O O . PRO A 1 92 ? 12.68 5.145 -11.203 1 95.75 92 PRO A O 1
ATOM 682 N N . GLY A 1 93 ? 12.102 6.449 -9.508 1 97.38 93 GLY A N 1
ATOM 683 C CA . GLY A 1 93 ? 12.023 5.355 -8.547 1 97.38 93 GLY A CA 1
ATOM 684 C C . GLY A 1 93 ? 10.617 4.812 -8.375 1 97.38 93 GLY A C 1
ATOM 685 O O . GLY A 1 93 ? 10.352 4.07 -7.43 1 97.38 93 GLY A O 1
ATOM 686 N N . ARG A 1 94 ? 9.727 5.195 -9.242 1 97.56 94 ARG A N 1
ATOM 687 C CA . ARG A 1 94 ? 8.312 4.895 -9.086 1 97.56 94 ARG A CA 1
ATOM 688 C C . ARG A 1 94 ? 8.07 3.395 -8.969 1 97.56 94 ARG A C 1
ATOM 690 O O . ARG A 1 94 ? 7.289 2.947 -8.133 1 97.56 94 ARG A O 1
ATOM 697 N N . VAL A 1 95 ? 8.758 2.645 -9.773 1 97.88 95 VAL A N 1
ATOM 698 C CA . VAL A 1 95 ? 8.625 1.19 -9.781 1 97.88 95 VAL A CA 1
ATOM 699 C C . VAL A 1 95 ? 9.102 0.618 -8.453 1 97.88 95 VAL A C 1
ATOM 701 O O . VAL A 1 95 ? 8.414 -0.202 -7.84 1 97.88 95 VAL A O 1
ATOM 704 N N . ARG A 1 96 ? 10.211 1.051 -7.984 1 98.62 96 ARG A N 1
ATOM 705 C CA . ARG A 1 96 ? 10.773 0.632 -6.703 1 98.62 96 ARG A CA 1
ATOM 706 C C . ARG A 1 96 ? 9.836 0.997 -5.551 1 98.62 96 ARG A C 1
ATOM 708 O O . ARG A 1 96 ? 9.633 0.198 -4.637 1 98.62 96 ARG A O 1
ATOM 715 N N . THR A 1 97 ? 9.297 2.193 -5.672 1 98.44 97 THR A N 1
ATOM 716 C CA . THR A 1 97 ? 8.414 2.697 -4.629 1 98.44 97 THR A CA 1
ATOM 717 C C . THR A 1 97 ? 7.152 1.844 -4.531 1 98.44 97 THR A C 1
ATOM 719 O O . THR A 1 97 ? 6.719 1.492 -3.434 1 98.44 97 THR A O 1
ATOM 722 N N . ARG A 1 98 ? 6.602 1.478 -5.652 1 98.38 98 ARG A N 1
ATOM 723 C CA . ARG A 1 98 ? 5.438 0.6 -5.672 1 98.38 98 ARG A CA 1
ATOM 724 C C . ARG A 1 98 ? 5.766 -0.765 -5.074 1 98.38 98 ARG A C 1
ATOM 726 O O . ARG A 1 98 ? 5.016 -1.284 -4.246 1 98.38 98 ARG A O 1
ATOM 733 N N . ALA A 1 99 ? 6.898 -1.312 -5.461 1 98.69 99 ALA A N 1
ATOM 734 C CA . ALA A 1 99 ? 7.332 -2.604 -4.93 1 98.69 99 ALA A CA 1
ATOM 735 C C . ALA A 1 99 ? 7.457 -2.559 -3.41 1 98.69 99 ALA A C 1
ATOM 737 O O . ALA A 1 99 ? 7.012 -3.479 -2.717 1 98.69 99 ALA A O 1
ATOM 738 N N . ARG A 1 100 ? 8.016 -1.498 -2.914 1 98.44 100 ARG A N 1
ATOM 739 C CA . ARG A 1 100 ? 8.219 -1.346 -1.477 1 98.44 100 ARG A CA 1
ATOM 740 C C . ARG A 1 100 ? 6.891 -1.364 -0.729 1 98.44 100 ARG A C 1
ATOM 742 O O . ARG A 1 100 ? 6.719 -2.133 0.219 1 98.44 100 ARG A O 1
ATOM 749 N N . LEU A 1 101 ? 5.941 -0.528 -1.17 1 98.19 101 LEU A N 1
ATOM 750 C CA . LEU A 1 101 ? 4.672 -0.383 -0.463 1 98.19 101 LEU A CA 1
ATOM 751 C C . LEU A 1 101 ? 3.877 -1.684 -0.502 1 98.19 101 LEU A C 1
ATOM 753 O O . LEU A 1 101 ? 3.295 -2.092 0.506 1 98.19 101 LEU A O 1
ATOM 757 N N . VAL A 1 102 ? 3.916 -2.34 -1.603 1 98.19 102 VAL A N 1
ATOM 758 C CA . VAL A 1 102 ? 3.189 -3.6 -1.731 1 98.19 102 VAL A CA 1
ATOM 759 C C . VAL A 1 102 ? 3.814 -4.652 -0.818 1 98.19 102 VAL A C 1
ATOM 761 O O . VAL A 1 102 ? 3.104 -5.355 -0.098 1 98.19 102 VAL A O 1
ATOM 764 N N . LEU A 1 103 ? 5.156 -4.77 -0.774 1 97.69 103 LEU A N 1
ATOM 765 C CA . LEU A 1 103 ? 5.836 -5.734 0.085 1 97.69 103 LEU A CA 1
ATOM 766 C C . LEU A 1 103 ? 5.527 -5.465 1.554 1 97.69 103 LEU A C 1
ATOM 768 O O . LEU A 1 103 ? 5.34 -6.402 2.334 1 97.69 103 LEU A O 1
ATOM 772 N N . MET A 1 104 ? 5.422 -4.215 1.84 1 96.62 104 MET A N 1
ATOM 773 C CA . MET A 1 104 ? 5.234 -3.84 3.238 1 96.62 104 MET A CA 1
ATOM 774 C C . MET A 1 104 ? 3.785 -4.051 3.666 1 96.62 104 MET A C 1
ATOM 776 O O . MET A 1 104 ? 3.498 -4.191 4.855 1 96.62 104 MET A O 1
ATOM 780 N N . LEU A 1 105 ? 2.871 -4.145 2.75 1 97 105 LEU A N 1
ATOM 781 C CA . LEU A 1 105 ? 1.454 -4.211 3.09 1 97 105 LEU A CA 1
ATOM 782 C C . LEU A 1 105 ? 0.918 -5.629 2.91 1 97 105 LEU A C 1
ATOM 784 O O . LEU A 1 105 ? -0.001 -6.043 3.621 1 97 105 LEU A O 1
ATOM 788 N N . ASP A 1 106 ? 1.468 -6.395 1.938 1 97.69 106 ASP A N 1
ATOM 789 C CA . ASP A 1 106 ? 0.944 -7.715 1.613 1 97.69 106 ASP A CA 1
ATOM 790 C C . ASP A 1 106 ? 1.158 -8.688 2.77 1 97.69 106 ASP A C 1
ATOM 792 O O . ASP A 1 106 ? 2.27 -8.805 3.291 1 97.69 106 ASP A O 1
ATOM 796 N N . ALA A 1 107 ? 0.125 -9.422 3.057 1 96.06 107 ALA A N 1
ATOM 797 C CA . ALA A 1 107 ? 0.135 -10.273 4.242 1 96.06 107 ALA A CA 1
ATOM 798 C C . ALA A 1 107 ? 1.165 -11.391 4.109 1 96.06 107 ALA A C 1
ATOM 800 O O . ALA A 1 107 ? 1.898 -11.688 5.055 1 96.06 107 ALA A O 1
ATOM 801 N N . GLU A 1 108 ? 1.255 -12 3.006 1 96.12 108 GLU A N 1
ATOM 802 C CA . GLU A 1 108 ? 2.197 -13.094 2.795 1 96.12 108 GLU A CA 1
ATOM 803 C C . GLU A 1 108 ? 3.639 -12.594 2.811 1 96.12 108 GLU A C 1
ATOM 805 O O . GLU A 1 108 ? 4.5 -13.188 3.459 1 96.12 108 GLU A O 1
ATOM 810 N N . ALA A 1 109 ? 3.861 -11.492 2.113 1 95.69 109 ALA A N 1
ATOM 811 C CA . ALA A 1 109 ? 5.203 -10.914 2.092 1 95.69 109 ALA A CA 1
ATOM 812 C C . ALA A 1 109 ? 5.648 -10.516 3.494 1 95.69 109 ALA A C 1
ATOM 814 O O . ALA A 1 109 ? 6.797 -10.758 3.881 1 95.69 109 ALA A O 1
ATOM 815 N N . ARG A 1 110 ? 4.75 -9.977 4.227 1 93.19 110 ARG A N 1
ATOM 816 C CA . ARG A 1 110 ? 5.082 -9.547 5.582 1 93.19 110 ARG A CA 1
ATOM 817 C C . ARG A 1 110 ? 5.395 -10.75 6.473 1 93.19 110 ARG A C 1
ATOM 819 O O . ARG A 1 110 ? 6.297 -10.688 7.312 1 93.19 110 ARG A O 1
ATOM 826 N N . ARG A 1 111 ? 4.645 -11.719 6.301 1 92.69 111 ARG A N 1
ATOM 827 C CA . ARG A 1 111 ? 4.902 -12.93 7.07 1 92.69 111 ARG A CA 1
ATOM 828 C C . ARG A 1 111 ? 6.281 -13.492 6.758 1 92.69 111 ARG A C 1
ATOM 830 O O . ARG A 1 111 ? 7.008 -13.914 7.66 1 92.69 111 ARG A O 1
ATOM 837 N N . ASP A 1 112 ? 6.613 -13.461 5.492 1 91.88 112 ASP A N 1
ATOM 838 C CA . ASP A 1 112 ? 7.879 -14.031 5.039 1 91.88 112 ASP A CA 1
ATOM 839 C C . ASP A 1 112 ? 9.047 -13.117 5.398 1 91.88 112 ASP A C 1
ATOM 841 O O . ASP A 1 112 ? 10.148 -13.594 5.695 1 91.88 112 ASP A O 1
ATOM 845 N N . LEU A 1 113 ? 8.742 -11.766 5.43 1 94.56 113 LEU A N 1
ATOM 846 C CA . LEU A 1 113 ? 9.82 -10.781 5.531 1 94.56 113 LEU A CA 1
ATOM 847 C C . LEU A 1 113 ? 9.75 -10.039 6.863 1 94.56 113 LEU A C 1
ATOM 849 O O . LEU A 1 113 ? 10.422 -9.016 7.047 1 94.56 113 LEU A O 1
ATOM 853 N N . GLY A 1 114 ? 8.938 -10.43 7.809 1 85.38 114 GLY A N 1
ATOM 854 C CA . GLY A 1 114 ? 8.523 -9.656 8.969 1 85.38 114 GLY A CA 1
ATOM 855 C C . GLY A 1 114 ? 9.664 -8.898 9.625 1 85.38 114 GLY A C 1
ATOM 856 O O . GLY A 1 114 ? 9.555 -7.691 9.859 1 85.38 114 GLY A O 1
ATOM 857 N N . ASP A 1 115 ? 10.82 -9.461 9.828 1 89.69 115 ASP A N 1
ATOM 858 C CA . ASP A 1 115 ? 11.938 -8.766 10.469 1 89.69 115 ASP A CA 1
ATOM 859 C C . ASP A 1 115 ? 12.555 -7.734 9.531 1 89.69 115 ASP A C 1
ATOM 861 O O . ASP A 1 115 ? 12.844 -6.609 9.945 1 89.69 115 ASP A O 1
ATOM 865 N N . GLU A 1 116 ? 12.742 -8.086 8.266 1 93.88 116 GLU A N 1
ATOM 866 C CA . GLU A 1 116 ? 13.336 -7.176 7.289 1 93.88 116 GLU A CA 1
ATOM 867 C C . GLU A 1 116 ? 12.391 -6.02 6.977 1 93.88 116 GLU A C 1
ATOM 869 O O . GLU A 1 116 ? 12.82 -4.867 6.895 1 93.88 116 GLU A O 1
ATOM 874 N N . ALA A 1 117 ? 11.164 -6.344 6.848 1 93.81 117 ALA A N 1
ATOM 875 C CA . ALA A 1 117 ? 10.156 -5.316 6.582 1 93.81 117 ALA A CA 1
ATOM 876 C C . ALA A 1 117 ? 10.039 -4.352 7.758 1 93.81 117 ALA A C 1
ATOM 878 O O . ALA A 1 117 ? 9.977 -3.133 7.566 1 93.81 117 ALA A O 1
A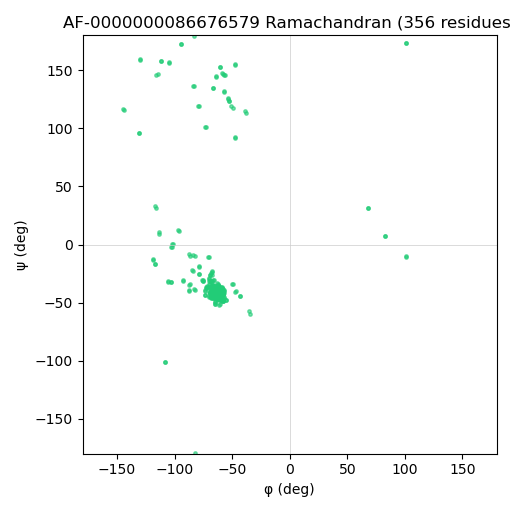TOM 879 N N . ALA A 1 118 ? 10.094 -4.914 8.961 1 93.44 118 ALA A N 1
ATOM 880 C CA . ALA A 1 118 ? 10.023 -4.098 10.172 1 93.44 118 ALA A CA 1
ATOM 881 C C . ALA A 1 118 ? 11.25 -3.191 10.297 1 93.44 118 ALA A C 1
ATOM 883 O O . ALA A 1 118 ? 11.125 -2.031 10.695 1 93.44 118 ALA A O 1
ATOM 884 N N . ARG A 1 119 ? 12.312 -3.713 9.945 1 94.88 119 ARG A N 1
ATOM 885 C CA . ARG A 1 119 ? 13.539 -2.924 10 1 94.88 119 ARG A CA 1
ATOM 886 C C . ARG A 1 119 ? 13.492 -1.761 9.016 1 94.88 119 ARG A C 1
ATOM 888 O O . ARG A 1 119 ? 13.812 -0.625 9.375 1 94.88 119 ARG A O 1
ATOM 895 N N . LEU A 1 120 ? 13.133 -2.047 7.801 1 94.69 120 LEU A N 1
ATOM 896 C CA . LEU A 1 120 ? 13.047 -0.992 6.797 1 94.69 120 LEU A CA 1
ATOM 897 C C . LEU A 1 120 ? 12.062 0.09 7.234 1 94.69 120 LEU A C 1
ATOM 899 O O . LEU A 1 120 ? 12.375 1.28 7.18 1 94.69 120 LEU A O 1
ATOM 903 N N . ALA A 1 121 ? 10.914 -0.368 7.703 1 94.38 121 ALA A N 1
ATOM 904 C CA . ALA A 1 121 ? 9.898 0.575 8.172 1 94.38 121 ALA A CA 1
ATOM 905 C C . ALA A 1 121 ? 10.414 1.396 9.344 1 94.38 121 ALA A C 1
ATOM 907 O O . ALA A 1 121 ? 10.188 2.605 9.422 1 94.38 121 ALA A O 1
ATOM 908 N N . GLY A 1 122 ? 11.117 0.775 10.227 1 95.69 122 GLY A N 1
ATOM 909 C CA . GLY A 1 122 ? 11.688 1.432 11.391 1 95.69 122 GLY A CA 1
ATOM 910 C C . GLY A 1 122 ? 12.781 2.424 11.039 1 95.69 122 GLY A C 1
ATOM 911 O O . GLY A 1 122 ? 12.914 3.465 11.688 1 95.69 122 GLY A O 1
ATOM 912 N N . ASP A 1 123 ? 13.562 2.1 10.055 1 95.25 123 ASP A N 1
ATOM 913 C CA . ASP A 1 123 ? 14.648 2.971 9.625 1 95.25 123 ASP A CA 1
ATOM 914 C C . ASP A 1 123 ? 14.125 4.328 9.172 1 95.25 123 ASP A C 1
ATOM 916 O O . ASP A 1 123 ? 14.727 5.363 9.461 1 95.25 123 ASP A O 1
ATOM 920 N N . PHE A 1 124 ? 13.039 4.352 8.461 1 95.12 124 PHE A N 1
ATOM 921 C CA . PHE A 1 124 ? 12.43 5.602 8.016 1 95.12 124 PHE A CA 1
ATOM 922 C C . PHE A 1 124 ? 12.062 6.477 9.203 1 95.12 124 PHE A C 1
ATOM 924 O O . PHE A 1 124 ? 12.352 7.676 9.211 1 95.12 124 PHE A O 1
ATOM 931 N N . VAL A 1 125 ? 11.531 5.863 10.219 1 96.5 125 VAL A N 1
ATOM 932 C CA . VAL A 1 125 ? 11.078 6.602 11.398 1 96.5 125 VAL A CA 1
ATOM 933 C C . VAL A 1 125 ? 12.289 7.062 12.211 1 96.5 125 VAL A C 1
ATOM 935 O O . VAL A 1 125 ? 12.312 8.188 12.719 1 96.5 125 VAL A O 1
ATOM 938 N N . ALA A 1 126 ? 13.273 6.188 12.297 1 96.5 126 ALA A N 1
ATOM 939 C CA . ALA A 1 126 ? 14.484 6.535 13.039 1 96.5 126 ALA A CA 1
ATOM 940 C C . ALA A 1 126 ? 15.188 7.738 12.406 1 96.5 126 ALA A C 1
ATOM 942 O O . ALA A 1 126 ? 15.609 8.656 13.117 1 96.5 126 ALA A O 1
ATOM 943 N N . GLU A 1 127 ? 15.289 7.723 11.133 1 93.94 127 GLU A N 1
ATOM 944 C CA . GLU A 1 127 ? 15.898 8.836 10.414 1 93.94 127 GLU A CA 1
ATOM 945 C C . GLU A 1 127 ? 15.109 10.125 10.625 1 93.94 127 GLU A C 1
ATOM 947 O O . GLU A 1 127 ? 15.688 11.172 10.914 1 93.94 127 GLU A O 1
ATOM 952 N N . ALA A 1 128 ? 13.812 10.055 10.477 1 94.38 128 ALA A N 1
ATOM 953 C CA . ALA A 1 128 ? 12.953 11.219 10.703 1 94.38 128 ALA A CA 1
ATOM 954 C C . ALA A 1 128 ? 13.047 11.695 12.148 1 94.38 128 ALA A C 1
ATOM 956 O O . ALA A 1 128 ? 12.977 12.898 12.406 1 94.38 128 ALA A O 1
ATOM 957 N N . THR A 1 129 ? 13.211 10.758 13.094 1 95.75 129 THR A N 1
ATOM 958 C CA . THR A 1 129 ? 13.32 11.102 14.508 1 95.75 129 THR A CA 1
ATOM 959 C C . THR A 1 129 ? 14.586 11.906 14.773 1 95.75 129 THR A C 1
ATOM 961 O O . THR A 1 129 ? 14.562 12.875 15.539 1 95.75 129 THR A O 1
ATOM 964 N N . THR A 1 130 ? 15.609 11.516 14.125 1 92.69 130 THR A N 1
ATOM 965 C CA . THR A 1 130 ? 16.875 12.234 14.273 1 92.69 130 THR A CA 1
ATOM 966 C C . THR A 1 130 ? 16.719 13.672 13.781 1 92.69 130 THR A C 1
ATOM 968 O O . THR A 1 130 ? 17.297 14.594 14.359 1 92.69 130 THR A O 1
ATOM 971 N N . THR A 1 131 ? 15.93 13.883 12.781 1 87.81 131 THR A N 1
ATOM 972 C CA . THR A 1 131 ? 15.758 15.188 12.148 1 87.81 131 THR A CA 1
ATOM 973 C C . THR A 1 131 ? 14.766 16.047 12.93 1 87.81 131 THR A C 1
ATOM 975 O O . THR A 1 131 ? 15 17.234 13.156 1 87.81 131 THR A O 1
ATOM 978 N N . ILE A 1 132 ? 13.695 15.461 13.453 1 89.69 132 ILE A N 1
ATOM 979 C CA . ILE A 1 132 ? 12.578 16.172 14.062 1 89.69 132 ILE A CA 1
ATOM 980 C C . ILE A 1 132 ? 12.805 16.297 15.57 1 89.69 132 ILE A C 1
ATOM 982 O O . ILE A 1 132 ? 12.352 17.266 16.188 1 89.69 132 ILE A O 1
ATOM 986 N N . GLY A 1 133 ? 13.5 15.344 16.219 1 93.38 133 GLY A N 1
ATOM 987 C CA . GLY A 1 133 ? 13.781 15.344 17.641 1 93.38 133 GLY A CA 1
ATOM 988 C C . GLY A 1 133 ? 12.641 14.797 18.484 1 93.38 133 GLY A C 1
ATOM 989 O O . GLY A 1 133 ? 12.648 14.914 19.703 1 93.38 133 GLY A O 1
ATOM 990 N N . ASP A 1 134 ? 11.586 14.25 17.875 1 95.75 134 ASP A N 1
ATOM 991 C CA . ASP A 1 134 ? 10.406 13.688 18.531 1 95.75 134 ASP A CA 1
ATOM 992 C C . ASP A 1 134 ? 9.891 12.469 17.75 1 95.75 134 ASP A C 1
ATOM 994 O O . ASP A 1 134 ? 9.461 12.594 16.609 1 95.75 134 ASP A O 1
ATOM 998 N N . ALA A 1 135 ? 9.922 11.281 18.375 1 95.62 135 ALA A N 1
ATOM 999 C CA . ALA A 1 135 ? 9.617 10.023 17.703 1 95.62 135 ALA A CA 1
ATOM 1000 C C . ALA A 1 135 ? 8.164 9.992 17.234 1 95.62 135 ALA A C 1
ATOM 1002 O O . ALA A 1 135 ? 7.859 9.445 16.172 1 95.62 135 ALA A O 1
ATOM 1003 N N . ARG A 1 136 ? 7.301 10.555 18.031 1 94.19 136 ARG A N 1
ATOM 1004 C CA . ARG A 1 136 ? 5.887 10.555 17.656 1 94.19 136 ARG A CA 1
ATOM 1005 C C . ARG A 1 136 ? 5.641 11.438 16.438 1 94.19 136 ARG A C 1
ATOM 1007 O O . ARG A 1 136 ? 4.926 11.047 15.516 1 94.19 136 ARG A O 1
ATOM 1014 N N . LYS A 1 137 ? 6.203 12.617 16.406 1 96.19 137 LYS A N 1
ATOM 1015 C CA . LYS A 1 137 ? 6.09 13.516 15.258 1 96.19 137 LYS A CA 1
ATOM 1016 C C . LYS A 1 137 ? 6.77 12.93 14.023 1 96.19 137 LYS A C 1
ATOM 1018 O O . LYS A 1 137 ? 6.27 13.07 12.906 1 96.19 137 LYS A O 1
ATOM 1023 N N . ALA A 1 138 ? 7.879 12.242 14.266 1 96.69 138 ALA A N 1
ATOM 1024 C CA . ALA A 1 138 ? 8.609 11.602 13.172 1 96.69 138 ALA A CA 1
ATOM 1025 C C . ALA A 1 138 ? 7.77 10.516 12.516 1 96.69 138 ALA A C 1
ATOM 1027 O O . ALA A 1 138 ? 7.695 10.438 11.289 1 96.69 138 ALA A O 1
ATOM 1028 N N . ARG A 1 139 ? 7.125 9.727 13.32 1 96.88 139 ARG A N 1
ATOM 1029 C CA . ARG A 1 139 ? 6.262 8.672 12.805 1 96.88 139 ARG A CA 1
ATOM 1030 C C . ARG A 1 139 ? 5.102 9.25 12 1 96.88 139 ARG A C 1
ATOM 1032 O O . ARG A 1 139 ? 4.758 8.742 10.93 1 96.88 139 ARG A O 1
ATOM 1039 N N . LEU A 1 140 ? 4.535 10.305 12.523 1 97.38 140 LEU A N 1
ATOM 1040 C CA . LEU A 1 140 ? 3.443 10.961 11.812 1 97.38 140 LEU A CA 1
ATOM 1041 C C . LEU A 1 140 ? 3.93 11.539 10.484 1 97.38 140 LEU A C 1
ATOM 1043 O O . LEU A 1 140 ? 3.246 11.422 9.469 1 97.38 140 LEU A O 1
ATOM 1047 N N . LEU A 1 141 ? 5.09 12.133 10.492 1 97.56 141 LEU A N 1
ATOM 1048 C CA . LEU A 1 141 ? 5.668 12.68 9.266 1 97.56 141 LEU A CA 1
ATOM 1049 C C . LEU A 1 141 ? 5.828 11.594 8.211 1 97.56 141 LEU A C 1
ATOM 1051 O O . LEU A 1 141 ? 5.398 11.766 7.066 1 97.56 141 LEU A O 1
ATOM 1055 N N . VAL A 1 142 ? 6.387 10.484 8.586 1 97.88 142 VAL A N 1
ATOM 1056 C CA . VAL A 1 142 ? 6.621 9.367 7.672 1 97.88 142 VAL A CA 1
ATOM 1057 C C . VAL A 1 142 ? 5.289 8.844 7.145 1 97.88 142 VAL A C 1
ATOM 1059 O O . VAL A 1 142 ? 5.129 8.625 5.941 1 97.88 142 VAL A O 1
ATOM 1062 N N . ALA A 1 143 ? 4.332 8.703 8.031 1 98.19 143 ALA A N 1
ATOM 1063 C CA . ALA A 1 143 ? 3.012 8.203 7.66 1 98.19 143 ALA A CA 1
ATOM 1064 C C . ALA A 1 143 ? 2.355 9.102 6.617 1 98.19 143 ALA A C 1
ATOM 1066 O O . ALA A 1 143 ? 1.841 8.617 5.605 1 98.19 143 ALA A O 1
ATOM 1067 N N . LEU A 1 144 ? 2.389 10.398 6.883 1 98.38 144 LEU A N 1
ATOM 1068 C CA . LEU A 1 144 ? 1.69 11.336 6.012 1 98.38 144 LEU A CA 1
ATOM 1069 C C . LEU A 1 144 ? 2.41 11.469 4.672 1 98.38 144 LEU A C 1
ATOM 1071 O O . LEU A 1 144 ? 1.767 11.602 3.627 1 98.38 144 LEU A O 1
ATOM 1075 N N . LEU A 1 145 ? 3.729 11.422 4.672 1 98.19 145 LEU A N 1
ATOM 1076 C CA . LEU A 1 145 ? 4.469 11.438 3.416 1 98.19 145 LEU A CA 1
ATOM 1077 C C . LEU A 1 145 ? 4.199 10.172 2.611 1 98.19 145 LEU A C 1
ATOM 1079 O O . LEU A 1 145 ? 4.062 10.227 1.387 1 98.19 145 LEU A O 1
ATOM 1083 N N . ASP A 1 146 ? 4.145 9.031 3.285 1 98.31 146 ASP A N 1
ATOM 1084 C CA . ASP A 1 146 ? 3.766 7.793 2.609 1 98.31 146 ASP A CA 1
ATOM 1085 C C . ASP A 1 146 ? 2.375 7.91 1.989 1 98.31 146 ASP A C 1
ATOM 1087 O O . ASP A 1 146 ? 2.111 7.336 0.93 1 98.31 146 ASP A O 1
ATOM 1091 N N . GLY A 1 147 ? 1.485 8.609 2.693 1 98.38 147 GLY A N 1
ATOM 1092 C CA . GLY A 1 147 ? 0.166 8.867 2.139 1 98.38 147 GLY A CA 1
ATOM 1093 C C . GLY A 1 147 ? 0.207 9.641 0.834 1 98.38 147 GLY A C 1
ATOM 1094 O O . GLY A 1 147 ? -0.536 9.328 -0.1 1 98.38 147 GLY A O 1
ATOM 1095 N N . VAL A 1 148 ? 1.035 10.641 0.764 1 97.88 148 VAL A N 1
ATOM 1096 C CA . VAL A 1 148 ? 1.219 11.414 -0.458 1 97.88 148 VAL A CA 1
ATOM 1097 C C . VAL A 1 148 ? 1.746 10.508 -1.569 1 97.88 148 VAL A C 1
ATOM 1099 O O . VAL A 1 148 ? 1.248 10.547 -2.697 1 97.88 148 VAL A O 1
ATOM 1102 N N . VAL A 1 149 ? 2.684 9.68 -1.236 1 98.12 149 VAL A N 1
ATOM 1103 C CA . VAL A 1 149 ? 3.297 8.766 -2.197 1 98.12 149 VAL A CA 1
ATOM 1104 C C . VAL A 1 149 ? 2.258 7.766 -2.691 1 98.12 149 VAL A C 1
ATOM 1106 O O . VAL A 1 149 ? 2.088 7.582 -3.9 1 98.12 149 VAL A O 1
ATOM 1109 N N . ALA A 1 150 ? 1.574 7.141 -1.792 1 98 150 ALA A N 1
ATOM 1110 C CA . ALA A 1 150 ? 0.564 6.148 -2.152 1 98 150 ALA A CA 1
ATOM 1111 C C . ALA A 1 150 ? -0.531 6.77 -3.014 1 98 150 ALA A C 1
ATOM 1113 O O . ALA A 1 150 ? -0.997 6.152 -3.977 1 98 150 ALA A O 1
ATOM 1114 N N . ASP A 1 151 ? -0.932 7.98 -2.697 1 97.69 151 ASP A N 1
ATOM 1115 C CA . ASP A 1 151 ? -1.954 8.688 -3.465 1 97.69 151 ASP A CA 1
ATOM 1116 C C . ASP A 1 151 ? -1.535 8.836 -4.926 1 97.69 151 ASP A C 1
ATOM 1118 O O . ASP A 1 151 ? -2.332 8.594 -5.836 1 97.69 151 ASP A O 1
ATOM 1122 N N . ASP A 1 152 ? -0.338 9.289 -5.109 1 96.75 152 ASP A N 1
ATOM 1123 C CA . ASP A 1 152 ? 0.143 9.484 -6.473 1 96.75 152 ASP A CA 1
ATOM 1124 C C . ASP A 1 152 ? 0.183 8.164 -7.238 1 96.75 152 ASP A C 1
ATOM 1126 O O . ASP A 1 152 ? -0.155 8.117 -8.422 1 96.75 152 ASP A O 1
ATOM 1130 N N . LEU A 1 153 ? 0.575 7.094 -6.59 1 96.44 153 LEU A N 1
ATOM 1131 C CA . LEU A 1 153 ? 0.659 5.785 -7.227 1 96.44 153 LEU A CA 1
ATOM 1132 C C . LEU A 1 153 ? -0.731 5.242 -7.543 1 96.44 153 LEU A C 1
ATOM 1134 O O . LEU A 1 153 ? -0.916 4.543 -8.539 1 96.44 153 LEU A O 1
ATOM 1138 N N . ILE A 1 154 ? -1.71 5.543 -6.711 1 96 154 ILE A N 1
ATOM 1139 C CA . ILE A 1 154 ? -3.053 4.984 -6.816 1 96 154 ILE A CA 1
ATOM 1140 C C . ILE A 1 154 ? -3.898 5.844 -7.754 1 96 154 ILE A C 1
ATOM 1142 O O . ILE A 1 154 ? -4.637 5.316 -8.594 1 96 154 ILE A O 1
ATOM 1146 N N . ARG A 1 155 ? -3.75 7.141 -7.656 1 93.12 155 ARG A N 1
ATOM 1147 C CA . ARG A 1 155 ? -4.699 8.039 -8.312 1 93.12 155 ARG A CA 1
ATOM 1148 C C . ARG A 1 155 ? -4 8.906 -9.352 1 93.12 155 ARG A C 1
ATOM 1150 O O . ARG A 1 155 ? -4.656 9.602 -10.133 1 93.12 155 ARG A O 1
ATOM 1157 N N . GLY A 1 156 ? -2.686 8.906 -9.297 1 88.94 156 GLY A N 1
ATOM 1158 C CA . GLY A 1 156 ? -1.952 9.766 -10.219 1 88.94 156 GLY A CA 1
ATOM 1159 C C . GLY A 1 156 ? -1.767 9.148 -11.594 1 88.94 156 GLY A C 1
ATOM 1160 O O . GLY A 1 156 ? -2.369 8.117 -11.898 1 88.94 156 GLY A O 1
ATOM 1161 N N . THR A 1 157 ? -1.127 9.898 -12.383 1 85.31 157 THR A N 1
ATOM 1162 C CA . THR A 1 157 ? -0.74 9.438 -13.711 1 85.31 157 THR A CA 1
ATOM 1163 C C . THR A 1 157 ? 0.678 8.867 -13.688 1 85.31 157 THR A C 1
ATOM 1165 O O . THR A 1 157 ? 1.337 8.867 -12.648 1 85.31 157 THR A O 1
ATOM 1168 N N . ASP A 1 158 ? 1.071 8.305 -14.766 1 83.81 158 ASP A N 1
ATOM 1169 C CA . ASP A 1 158 ? 2.424 7.766 -14.859 1 83.81 158 ASP A CA 1
ATOM 1170 C C . ASP A 1 158 ? 3.461 8.883 -14.914 1 83.81 158 ASP A C 1
ATOM 1172 O O . ASP A 1 158 ? 4.656 8.641 -14.742 1 83.81 158 ASP A O 1
ATOM 1176 N N . ASP A 1 159 ? 2.949 10.141 -15.094 1 87.75 159 ASP A N 1
ATOM 1177 C CA . ASP A 1 159 ? 3.848 11.289 -15.055 1 87.75 159 ASP A CA 1
ATOM 1178 C C . ASP A 1 159 ? 4.113 11.734 -13.617 1 87.75 159 ASP A C 1
ATOM 1180 O O . ASP A 1 159 ? 3.203 11.742 -12.789 1 87.75 159 ASP A O 1
ATOM 1184 N N . PRO A 1 160 ? 5.363 12.008 -13.375 1 87.56 160 PRO A N 1
ATOM 1185 C CA . PRO A 1 160 ? 5.633 12.539 -12.039 1 87.56 160 PRO A CA 1
ATOM 1186 C C . PRO A 1 160 ? 4.824 13.797 -11.719 1 87.56 160 PRO A C 1
ATOM 1188 O O . PRO A 1 160 ? 4.488 14.562 -12.625 1 87.56 160 PRO A O 1
ATOM 1191 N N . PRO A 1 161 ? 4.48 13.883 -10.477 1 90 161 PRO A N 1
ATOM 1192 C CA . PRO A 1 161 ? 3.779 15.117 -10.109 1 90 161 PRO A CA 1
ATOM 1193 C C . PRO A 1 161 ? 4.625 16.375 -10.344 1 90 161 PRO A C 1
ATOM 1195 O O . PRO A 1 161 ? 5.855 16.297 -10.312 1 90 161 PRO A O 1
ATOM 1198 N N . SER A 1 162 ? 3.938 17.484 -10.578 1 92.38 162 SER A N 1
ATOM 1199 C CA . SER A 1 162 ? 4.672 18.734 -10.719 1 92.38 162 SER A CA 1
ATOM 1200 C C . SER A 1 162 ? 5.387 19.094 -9.422 1 92.38 162 SER A C 1
ATOM 1202 O O . SER A 1 162 ? 4.855 18.875 -8.328 1 92.38 162 SER A O 1
ATOM 1204 N N . PRO A 1 163 ? 6.566 19.688 -9.578 1 91.94 163 PRO A N 1
ATOM 1205 C CA . PRO A 1 163 ? 7.316 20.062 -8.383 1 91.94 163 PRO A CA 1
ATOM 1206 C C . PRO A 1 163 ? 6.527 21 -7.461 1 91.94 163 PRO A C 1
ATOM 1208 O O . PRO A 1 163 ? 6.621 20.891 -6.238 1 91.94 163 PRO A O 1
ATOM 1211 N N . GLY A 1 164 ? 5.816 21.891 -8.07 1 94.25 164 GLY A N 1
ATOM 1212 C CA . GLY A 1 164 ? 5.012 22.812 -7.281 1 94.25 164 GLY A CA 1
ATOM 1213 C C . GLY A 1 164 ? 3.924 22.125 -6.484 1 94.25 164 GLY A C 1
ATOM 1214 O O . GLY A 1 164 ? 3.742 22.391 -5.297 1 94.25 164 GLY A O 1
ATOM 1215 N N . ASP A 1 165 ? 3.26 21.172 -7.105 1 93.69 165 ASP A N 1
ATOM 1216 C CA . ASP A 1 165 ? 2.209 20.406 -6.434 1 93.69 165 ASP A CA 1
ATOM 1217 C C . ASP A 1 165 ? 2.785 19.562 -5.305 1 93.69 165 ASP A C 1
ATOM 1219 O O . ASP A 1 165 ? 2.238 19.531 -4.199 1 93.69 165 ASP A O 1
ATOM 1223 N N . LEU A 1 166 ? 3.865 18.906 -5.641 1 96.44 166 LEU A N 1
ATOM 1224 C CA . LEU A 1 166 ? 4.508 18.062 -4.637 1 96.44 166 LEU A CA 1
ATOM 1225 C C . LEU A 1 166 ? 4.965 18.891 -3.439 1 96.44 166 LEU A C 1
ATOM 1227 O O . LEU A 1 166 ? 4.77 18.484 -2.291 1 96.44 166 LEU A O 1
ATOM 1231 N N . ARG A 1 167 ? 5.535 20.078 -3.684 1 96.75 167 ARG A N 1
ATOM 1232 C CA . ARG A 1 167 ? 5.996 20.953 -2.607 1 96.75 167 ARG A CA 1
ATOM 1233 C C . ARG A 1 167 ? 4.832 21.391 -1.728 1 96.75 167 ARG A C 1
ATOM 1235 O O . ARG A 1 167 ? 4.953 21.422 -0.501 1 96.75 167 ARG A O 1
ATOM 1242 N N . ALA A 1 168 ? 3.744 21.703 -2.361 1 96.62 168 ALA A N 1
ATOM 1243 C CA . ALA A 1 168 ? 2.574 22.141 -1.604 1 96.62 168 ALA A CA 1
ATOM 1244 C C . ALA A 1 168 ? 2.072 21.047 -0.684 1 96.62 168 ALA A C 1
ATOM 1246 O O . ALA A 1 168 ? 1.721 21.297 0.471 1 96.62 168 ALA A O 1
ATOM 1247 N N . ARG A 1 169 ? 2.02 19.812 -1.167 1 96.75 169 ARG A N 1
ATOM 1248 C CA . ARG A 1 169 ? 1.55 18.672 -0.375 1 96.75 169 ARG A CA 1
ATOM 1249 C C . ARG A 1 169 ? 2.516 18.375 0.764 1 96.75 169 ARG A C 1
ATOM 1251 O O . ARG A 1 169 ? 2.092 18.125 1.894 1 96.75 169 ARG A O 1
ATOM 1258 N N . VAL A 1 170 ? 3.816 18.422 0.455 1 97.5 170 VAL A N 1
ATOM 1259 C CA . VAL A 1 170 ? 4.832 18.172 1.475 1 97.5 170 VAL A CA 1
ATOM 1260 C C . VAL A 1 170 ? 4.77 19.266 2.545 1 97.5 170 VAL A C 1
ATOM 1262 O O . VAL A 1 170 ? 4.836 18.969 3.74 1 97.5 170 VAL A O 1
ATOM 1265 N N . ALA A 1 171 ? 4.629 20.516 2.162 1 97.12 171 ALA A N 1
ATOM 1266 C CA . ALA A 1 171 ? 4.523 21.625 3.105 1 97.12 171 ALA A CA 1
ATOM 1267 C C . ALA A 1 171 ? 3.324 21.438 4.031 1 97.12 171 ALA A C 1
ATOM 1269 O O . ALA A 1 171 ? 3.41 21.719 5.23 1 97.12 171 ALA A O 1
ATOM 1270 N N . ALA A 1 172 ? 2.227 20.953 3.48 1 96.75 172 ALA A N 1
ATOM 1271 C CA . ALA A 1 172 ? 1.041 20.703 4.293 1 96.75 172 ALA A CA 1
ATOM 1272 C C . ALA A 1 172 ? 1.322 19.641 5.355 1 96.75 172 ALA A C 1
ATOM 1274 O O . ALA A 1 172 ? 0.872 19.766 6.496 1 96.75 172 ALA A O 1
ATOM 1275 N N . VAL A 1 173 ? 2.051 18.609 4.977 1 97.44 173 VAL A N 1
ATOM 1276 C CA . VAL A 1 173 ? 2.414 17.547 5.906 1 97.44 173 VAL A CA 1
ATOM 1277 C C . VAL A 1 173 ? 3.266 18.109 7.039 1 97.44 173 VAL A C 1
ATOM 1279 O O . VAL A 1 173 ? 3.02 17.828 8.211 1 97.44 173 VAL A O 1
ATOM 1282 N N . PHE A 1 174 ? 4.25 18.953 6.668 1 95.69 174 PHE A N 1
ATOM 1283 C CA . PHE A 1 174 ? 5.125 19.531 7.68 1 95.69 174 PHE A CA 1
ATOM 1284 C C . PHE A 1 174 ? 4.344 20.453 8.617 1 95.69 174 PHE A C 1
ATOM 1286 O O . PHE A 1 174 ? 4.605 20.484 9.82 1 95.69 174 PHE A O 1
ATOM 1293 N N . THR A 1 175 ? 3.398 21.141 8.094 1 93.56 175 THR A N 1
ATOM 1294 C CA . THR A 1 175 ? 2.533 21.969 8.914 1 93.56 175 THR A CA 1
ATOM 1295 C C . THR A 1 175 ? 1.744 21.125 9.906 1 93.56 175 THR A C 1
ATOM 1297 O O . THR A 1 175 ? 1.642 21.484 11.086 1 93.56 175 THR A O 1
ATOM 1300 N N . ALA A 1 176 ? 1.178 19.984 9.422 1 92.38 176 ALA A N 1
ATOM 1301 C CA . ALA A 1 176 ? 0.424 19.078 10.281 1 92.38 176 ALA A CA 1
ATOM 1302 C C . ALA A 1 176 ? 1.277 18.594 11.445 1 92.38 176 ALA A C 1
ATOM 1304 O O . ALA A 1 176 ? 0.837 18.609 12.594 1 92.38 176 ALA A O 1
ATOM 1305 N N . VAL A 1 177 ? 2.506 18.203 11.109 1 94.44 177 VAL A N 1
ATOM 1306 C CA . VAL A 1 177 ? 3.396 17.594 12.094 1 94.44 177 VAL A CA 1
ATOM 1307 C C . VAL A 1 177 ? 3.85 18.641 13.102 1 94.44 177 VAL A C 1
ATOM 1309 O O . VAL A 1 177 ? 3.947 18.359 14.305 1 94.44 177 VAL A O 1
ATOM 1312 N N . SER A 1 178 ? 4.074 19.844 12.641 1 90.56 178 SER A N 1
ATOM 1313 C CA . SER A 1 178 ? 4.48 20.922 13.531 1 90.56 178 SER A CA 1
ATOM 1314 C C . SER A 1 178 ? 3.371 21.281 14.508 1 90.56 178 SER A C 1
ATOM 1316 O O . SER A 1 178 ? 3.641 21.641 15.664 1 90.56 178 SER A O 1
ATOM 1318 N N . ALA A 1 179 ? 2.139 21.125 14.125 1 84.81 179 ALA A N 1
ATOM 1319 C CA . ALA A 1 179 ? 0.988 21.516 14.938 1 84.81 179 ALA A CA 1
ATOM 1320 C C . ALA A 1 179 ? 0.613 20.406 15.922 1 84.81 179 ALA A C 1
ATOM 1322 O O . ALA A 1 179 ? -0.14 20.641 16.875 1 84.81 179 ALA A O 1
ATOM 1323 N N . ALA A 1 180 ? 1.011 19.219 15.602 1 82.75 180 ALA A N 1
ATOM 1324 C CA . ALA A 1 180 ? 0.629 18.062 16.406 1 82.75 180 ALA A CA 1
ATOM 1325 C C . ALA A 1 180 ? 1.448 18 17.703 1 82.75 180 ALA A C 1
ATOM 1327 O O . ALA A 1 180 ? 2.59 18.469 17.734 1 82.75 180 ALA A O 1
ATOM 1328 N N . MET B 1 1 ? -31.312 -23.922 4.629 1 45.81 1 MET B N 1
ATOM 1329 C CA . MET B 1 1 ? -31.844 -23.141 3.518 1 45.81 1 MET B CA 1
ATOM 1330 C C . MET B 1 1 ? -30.734 -22.734 2.557 1 45.81 1 MET B C 1
ATOM 1332 O O . MET B 1 1 ? -29.672 -22.281 2.984 1 45.81 1 MET B O 1
ATOM 1336 N N . SER B 1 2 ? -30.719 -23.219 1.399 1 54.38 2 SER B N 1
ATOM 1337 C CA . SER B 1 2 ? -29.75 -23.016 0.328 1 54.38 2 SER B CA 1
ATOM 1338 C C . SER B 1 2 ? -29.438 -21.531 0.141 1 54.38 2 SER B C 1
ATOM 1340 O O . SER B 1 2 ? -30.359 -20.719 0.025 1 54.38 2 SER B O 1
ATOM 1342 N N . ILE B 1 3 ? -28.453 -21.031 0.787 1 62.69 3 ILE B N 1
ATOM 1343 C CA . ILE B 1 3 ? -28.141 -19.625 0.566 1 62.69 3 ILE B CA 1
ATOM 1344 C C . ILE B 1 3 ? -28.328 -19.281 -0.908 1 62.69 3 ILE B C 1
ATOM 1346 O O . ILE B 1 3 ? -27.891 -20.031 -1.79 1 62.69 3 ILE B O 1
ATOM 1350 N N . GLY B 1 4 ? -29.266 -18.438 -1.275 1 70.94 4 GLY B N 1
ATOM 1351 C CA . GLY B 1 4 ? -29.531 -17.969 -2.629 1 70.94 4 GLY B CA 1
ATOM 1352 C C . GLY B 1 4 ? -28.281 -17.516 -3.359 1 70.94 4 GLY B C 1
ATOM 1353 O O . GLY B 1 4 ? -27.219 -17.406 -2.76 1 70.94 4 GLY B O 1
ATOM 1354 N N . ASP B 1 5 ? -28.328 -17.562 -4.613 1 73.38 5 ASP B N 1
ATOM 1355 C CA . ASP B 1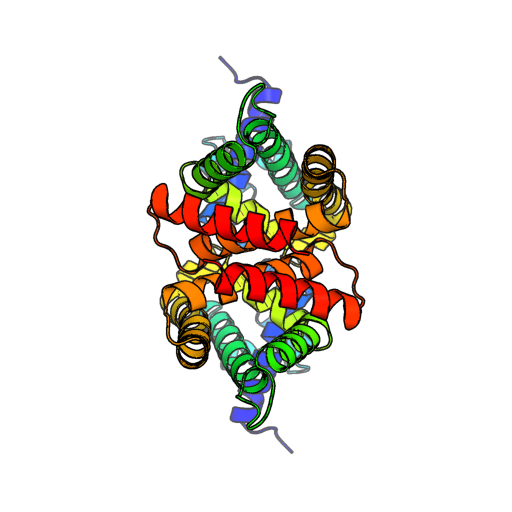 5 ? -27.219 -17.234 -5.504 1 73.38 5 ASP B CA 1
ATOM 1356 C C . ASP B 1 5 ? -26.562 -15.922 -5.102 1 73.38 5 ASP B C 1
ATOM 1358 O O . ASP B 1 5 ? -25.328 -15.82 -5.09 1 73.38 5 ASP B O 1
ATOM 1362 N N . ALA B 1 6 ? -27.406 -15.016 -4.754 1 73.88 6 ALA B N 1
ATOM 1363 C CA . ALA B 1 6 ? -26.875 -13.727 -4.336 1 73.88 6 ALA B CA 1
ATOM 1364 C C . ALA B 1 6 ? -26.078 -13.852 -3.037 1 73.88 6 ALA B C 1
ATOM 1366 O O . ALA B 1 6 ? -25.047 -13.203 -2.867 1 73.88 6 ALA B O 1
ATOM 1367 N N . ASP B 1 7 ? -26.562 -14.625 -2.363 1 83.88 7 ASP B N 1
ATOM 1368 C CA . ASP B 1 7 ? -25.906 -14.867 -1.08 1 83.88 7 ASP B CA 1
ATOM 1369 C C . ASP B 1 7 ? -24.562 -15.57 -1.271 1 83.88 7 ASP B C 1
ATOM 1371 O O . ASP B 1 7 ? -23.594 -15.266 -0.571 1 83.88 7 ASP B O 1
ATOM 1375 N N . ARG B 1 8 ? -24.484 -16.406 -2.324 1 87.81 8 ARG B N 1
ATOM 1376 C CA . ARG B 1 8 ? -23.25 -17.125 -2.59 1 87.81 8 ARG B CA 1
ATOM 1377 C C . ARG B 1 8 ? -22.172 -16.203 -3.131 1 87.81 8 ARG B C 1
ATOM 1379 O O . ARG B 1 8 ? -21 -16.297 -2.75 1 87.81 8 ARG B O 1
ATOM 1386 N N . LYS B 1 9 ? -22.641 -15.281 -3.934 1 93.19 9 LYS B N 1
ATOM 1387 C CA . LYS B 1 9 ? -21.703 -14.328 -4.504 1 93.19 9 LYS B CA 1
ATOM 1388 C C . LYS B 1 9 ? -21.078 -13.445 -3.422 1 93.19 9 LYS B C 1
ATOM 1390 O O . LYS B 1 9 ? -19.891 -13.156 -3.455 1 93.19 9 LYS B O 1
ATOM 1395 N N . VAL B 1 10 ? -21.938 -13.078 -2.504 1 96.06 10 VAL B N 1
ATOM 1396 C CA . VAL B 1 10 ? -21.453 -12.25 -1.398 1 96.06 10 VAL B CA 1
ATOM 1397 C C . VAL B 1 10 ? -20.516 -13.062 -0.522 1 96.06 10 VAL B C 1
ATOM 1399 O O . VAL B 1 10 ? -19.453 -12.57 -0.113 1 96.06 10 VAL B O 1
ATOM 1402 N N . LEU B 1 11 ? -20.844 -14.258 -0.323 1 97.12 11 LEU B N 1
ATOM 1403 C CA . LEU B 1 11 ? -20.016 -15.141 0.487 1 97.12 11 LEU B CA 1
ATOM 1404 C C . LEU B 1 11 ? -18.656 -15.352 -0.165 1 97.12 11 LEU B C 1
ATOM 1406 O O . LEU B 1 11 ? -17.625 -15.344 0.518 1 97.12 11 LEU B O 1
ATOM 1410 N N . ILE B 1 12 ? -18.656 -15.523 -1.452 1 98.19 12 ILE B N 1
ATOM 1411 C CA . ILE B 1 12 ? -17.422 -15.727 -2.203 1 98.19 12 ILE B CA 1
ATOM 1412 C C . ILE B 1 12 ? -16.578 -14.461 -2.154 1 98.19 12 ILE B C 1
ATOM 1414 O O . ILE B 1 12 ? -15.367 -14.531 -1.911 1 98.19 12 ILE B O 1
ATOM 1418 N N . ALA B 1 13 ? -17.203 -13.336 -2.318 1 98.56 13 ALA B N 1
ATOM 1419 C CA . ALA B 1 13 ? -16.484 -12.07 -2.301 1 98.56 13 ALA B CA 1
ATOM 1420 C C . ALA B 1 13 ? -15.883 -11.797 -0.923 1 98.56 13 ALA B C 1
ATOM 1422 O O . ALA B 1 13 ? -14.734 -11.344 -0.813 1 98.56 13 ALA B O 1
ATOM 1423 N N . ASP B 1 14 ? -16.672 -12.117 0.106 1 98.69 14 ASP B N 1
ATOM 1424 C CA . ASP B 1 14 ? -16.188 -11.945 1.47 1 98.69 14 ASP B CA 1
ATOM 1425 C C . ASP B 1 14 ? -14.992 -12.867 1.747 1 98.69 14 ASP B C 1
ATOM 1427 O O . ASP B 1 14 ? -14.016 -12.453 2.369 1 98.69 14 ASP B O 1
ATOM 1431 N N . ALA B 1 15 ? -15.094 -14.039 1.263 1 98.81 15 ALA B N 1
ATOM 1432 C CA . ALA B 1 15 ? -14.008 -15 1.428 1 98.81 15 ALA B CA 1
ATOM 1433 C C . ALA B 1 15 ? -12.766 -14.555 0.662 1 98.81 15 ALA B C 1
ATOM 1435 O O . ALA B 1 15 ? -11.641 -14.719 1.145 1 98.81 15 ALA B O 1
ATOM 1436 N N . ALA B 1 16 ? -12.977 -14.031 -0.527 1 98.81 16 ALA B N 1
ATOM 1437 C CA . ALA B 1 16 ? -11.859 -13.523 -1.316 1 98.81 16 ALA B CA 1
ATOM 1438 C C . ALA B 1 16 ? -11.141 -12.398 -0.588 1 98.81 16 ALA B C 1
ATOM 1440 O O . ALA B 1 16 ? -9.906 -12.352 -0.566 1 98.81 16 ALA B O 1
ATOM 1441 N N . ILE B 1 17 ? -11.922 -11.516 0.033 1 98.88 17 ILE B N 1
ATOM 1442 C CA . ILE B 1 17 ? -11.344 -10.43 0.816 1 98.88 17 ILE B CA 1
ATOM 1443 C C . ILE B 1 17 ? -10.5 -11 1.953 1 98.88 17 ILE B C 1
ATOM 1445 O O . ILE B 1 17 ? -9.391 -10.539 2.201 1 98.88 17 ILE B O 1
ATOM 1449 N N . ASP B 1 18 ? -10.984 -12 2.586 1 98.81 18 ASP B N 1
ATOM 1450 C CA . ASP B 1 18 ? -10.273 -12.633 3.695 1 98.81 18 ASP B CA 1
ATOM 1451 C C . ASP B 1 18 ? -8.961 -13.258 3.227 1 98.81 18 ASP B C 1
ATOM 1453 O O . ASP B 1 18 ? -7.922 -13.078 3.859 1 98.81 18 ASP B O 1
ATOM 1457 N N . VAL B 1 19 ? -9.023 -13.961 2.098 1 98.81 19 VAL B N 1
ATOM 1458 C CA . VAL B 1 19 ? -7.82 -14.578 1.551 1 98.81 19 VAL B CA 1
ATOM 1459 C C . VAL B 1 19 ? -6.797 -13.508 1.197 1 98.81 19 VAL B C 1
ATOM 1461 O O . VAL B 1 19 ? -5.625 -13.609 1.571 1 98.81 19 VAL B O 1
ATOM 1464 N N . LEU B 1 20 ? -7.234 -12.453 0.561 1 98.56 20 LEU B N 1
ATOM 1465 C CA . LEU B 1 20 ? -6.348 -11.367 0.139 1 98.56 20 LEU B CA 1
ATOM 1466 C C . LEU B 1 20 ? -5.719 -10.688 1.346 1 98.56 20 LEU B C 1
ATOM 1468 O O . LEU B 1 20 ? -4.512 -10.422 1.354 1 98.56 20 LEU B O 1
ATOM 1472 N N . GLY B 1 21 ? -6.527 -10.406 2.359 1 98.5 21 GLY B N 1
ATOM 1473 C CA . GLY B 1 21 ? -6.074 -9.633 3.5 1 98.5 21 GLY B CA 1
ATOM 1474 C C . GLY B 1 21 ? -5.262 -10.438 4.492 1 98.5 21 GLY B C 1
ATOM 1475 O O . GLY B 1 21 ? -4.398 -9.898 5.184 1 98.5 21 GLY B O 1
ATOM 1476 N N . ARG B 1 22 ? -5.469 -11.758 4.543 1 97.94 22 ARG B N 1
ATOM 1477 C CA . ARG B 1 22 ? -4.809 -12.586 5.547 1 97.94 22 ARG B CA 1
ATOM 1478 C C . ARG B 1 22 ? -3.648 -13.359 4.934 1 97.94 22 ARG B C 1
ATOM 1480 O O . ARG B 1 22 ? -2.658 -13.641 5.613 1 97.94 22 ARG B O 1
ATOM 1487 N N . ASP B 1 23 ? -3.846 -13.688 3.65 1 97.88 23 ASP B N 1
ATOM 1488 C CA . ASP B 1 23 ? -2.875 -14.609 3.068 1 97.88 23 ASP B CA 1
ATOM 1489 C C . ASP B 1 23 ? -2.113 -13.953 1.92 1 97.88 23 ASP B C 1
ATOM 1491 O O . ASP B 1 23 ? -1.065 -14.445 1.499 1 97.88 23 ASP B O 1
ATOM 1495 N N . GLY B 1 24 ? -2.629 -12.875 1.405 1 97.62 24 GLY B N 1
ATOM 1496 C CA . GLY B 1 24 ? -1.897 -12.133 0.391 1 97.62 24 GLY B CA 1
ATOM 1497 C C . GLY B 1 24 ? -2.391 -12.406 -1.018 1 97.62 24 GLY B C 1
ATOM 1498 O O . GLY B 1 24 ? -3.213 -13.297 -1.232 1 97.62 24 GLY B O 1
ATOM 1499 N N . LEU B 1 25 ? -1.877 -11.68 -1.989 1 97.31 25 LEU B N 1
ATOM 1500 C CA . LEU B 1 25 ? -2.328 -11.688 -3.377 1 97.31 25 LEU B CA 1
ATOM 1501 C C . LEU B 1 25 ? -2.029 -13.031 -4.035 1 97.31 25 LEU B C 1
ATOM 1503 O O . LEU B 1 25 ? -2.846 -13.547 -4.801 1 97.31 25 LEU B O 1
ATOM 1507 N N . ARG B 1 26 ? -0.904 -13.562 -3.73 1 95.19 26 ARG B N 1
ATOM 1508 C CA . ARG B 1 26 ? -0.483 -14.812 -4.355 1 95.19 26 ARG B CA 1
ATOM 1509 C C . ARG B 1 26 ? -1.366 -15.969 -3.912 1 95.19 26 ARG B C 1
ATOM 1511 O O . ARG B 1 26 ? -1.554 -16.938 -4.656 1 95.19 26 ARG B O 1
ATOM 1518 N N . SER B 1 27 ? -1.954 -15.836 -2.836 1 96.75 27 SER B N 1
ATOM 1519 C CA . SER B 1 27 ? -2.721 -16.922 -2.248 1 96.75 27 SER B CA 1
ATOM 1520 C C . SER B 1 27 ? -4.152 -16.938 -2.77 1 96.75 27 SER B C 1
ATOM 1522 O O . SER B 1 27 ? -4.91 -17.875 -2.492 1 96.75 27 SER B O 1
ATOM 1524 N N . LEU B 1 28 ? -4.551 -15.945 -3.469 1 97.56 28 LEU B N 1
ATOM 1525 C CA . LEU B 1 28 ? -5.926 -15.891 -3.957 1 97.56 28 LEU B CA 1
ATOM 1526 C C . LEU B 1 28 ? -6.141 -16.891 -5.086 1 97.56 28 LEU B C 1
ATOM 1528 O O . LEU B 1 28 ? -5.742 -16.641 -6.227 1 97.56 28 LEU B O 1
ATOM 1532 N N . THR B 1 29 ? -6.73 -18 -4.789 1 97.31 29 THR B N 1
ATOM 1533 C CA . THR B 1 29 ? -7.148 -19.031 -5.734 1 97.31 29 THR B CA 1
ATOM 1534 C C . THR B 1 29 ? -8.602 -19.422 -5.492 1 97.31 29 THR B C 1
ATOM 1536 O O . THR B 1 29 ? -9.141 -19.188 -4.41 1 97.31 29 THR B O 1
ATOM 1539 N N . HIS B 1 30 ? -9.172 -20.016 -6.551 1 98.25 30 HIS B N 1
ATOM 1540 C CA . HIS B 1 30 ? -10.539 -20.484 -6.398 1 98.25 30 HIS B CA 1
ATOM 1541 C C . HIS B 1 30 ? -10.641 -21.516 -5.266 1 98.25 30 HIS B C 1
ATOM 1543 O O . HIS B 1 30 ? -11.586 -21.469 -4.473 1 98.25 30 HIS B O 1
ATOM 1549 N N . ARG B 1 31 ? -9.633 -22.312 -5.156 1 98.19 31 ARG B N 1
ATOM 1550 C CA . ARG B 1 31 ? -9.617 -23.344 -4.121 1 98.19 31 ARG B CA 1
ATOM 1551 C C . ARG B 1 31 ? -9.531 -22.719 -2.73 1 98.19 31 ARG B C 1
ATOM 1553 O O . ARG B 1 31 ? -10.25 -23.125 -1.818 1 98.19 31 ARG B O 1
ATOM 1560 N N . ALA B 1 32 ? -8.672 -21.781 -2.543 1 98.44 32 ALA B N 1
ATOM 1561 C CA . ALA B 1 32 ? -8.516 -21.109 -1.258 1 98.44 32 ALA B CA 1
ATOM 1562 C C . ALA B 1 32 ? -9.797 -20.391 -0.85 1 98.44 32 ALA B C 1
ATOM 1564 O O . ALA B 1 32 ? -10.164 -20.391 0.327 1 98.44 32 ALA B O 1
ATOM 1565 N N . VAL B 1 33 ? -10.469 -19.797 -1.827 1 98.69 33 VAL B N 1
ATOM 1566 C CA . VAL B 1 33 ? -11.695 -19.047 -1.566 1 98.69 33 VAL B CA 1
ATOM 1567 C C . VAL B 1 33 ? -12.812 -20.016 -1.183 1 98.69 33 VAL B C 1
ATOM 1569 O O . VAL B 1 33 ? -13.547 -19.781 -0.221 1 98.69 33 VAL B O 1
ATOM 1572 N N . ASP B 1 34 ? -12.93 -21.125 -1.944 1 98.44 34 ASP B N 1
ATOM 1573 C CA . ASP B 1 34 ? -13.906 -22.141 -1.585 1 98.44 34 ASP B CA 1
ATOM 1574 C C . ASP B 1 34 ? -13.695 -22.625 -0.153 1 98.44 34 ASP B C 1
ATOM 1576 O O . ASP B 1 34 ? -14.641 -22.688 0.634 1 98.44 34 ASP B O 1
ATOM 1580 N N . ALA B 1 35 ? -12.469 -22.938 0.193 1 98.56 35 ALA B N 1
ATOM 1581 C CA . ALA B 1 35 ? -12.125 -23.422 1.525 1 98.56 35 ALA B CA 1
ATOM 1582 C C . ALA B 1 35 ? -12.469 -22.391 2.596 1 98.56 35 ALA B C 1
ATOM 1584 O O . ALA B 1 35 ? -13.078 -22.719 3.613 1 98.56 35 ALA B O 1
ATOM 1585 N N . ARG B 1 36 ? -12.141 -21.141 2.326 1 98.19 36 ARG B N 1
ATOM 1586 C CA . ARG B 1 36 ? -12.391 -20.062 3.279 1 98.19 36 ARG B CA 1
ATOM 1587 C C . ARG B 1 36 ? -13.883 -19.828 3.463 1 98.19 36 ARG B C 1
ATOM 1589 O O . ARG B 1 36 ? -14.336 -19.516 4.566 1 98.19 36 ARG B O 1
ATOM 1596 N N . ALA B 1 37 ? -14.617 -20 2.402 1 97.62 37 ALA B N 1
ATOM 1597 C CA . ALA B 1 37 ? -16.062 -19.75 2.404 1 97.62 37 ALA B CA 1
ATOM 1598 C C . ALA B 1 37 ? -16.828 -20.938 2.951 1 97.62 37 ALA B C 1
ATOM 1600 O O . ALA B 1 37 ? -18.031 -20.844 3.195 1 97.62 37 ALA B O 1
ATOM 1601 N N . GLY B 1 38 ? -16.141 -22.094 3.164 1 97.19 38 GLY B N 1
ATOM 1602 C CA . GLY B 1 38 ? -16.828 -23.312 3.568 1 97.19 38 GLY B CA 1
ATOM 1603 C C . GLY B 1 38 ? -17.734 -23.875 2.486 1 97.19 38 GLY B C 1
ATOM 1604 O O . GLY B 1 38 ? -18.797 -24.406 2.781 1 97.19 38 GLY B O 1
ATOM 1605 N N . LEU B 1 39 ? -17.359 -23.672 1.28 1 96.62 39 LEU B N 1
ATOM 1606 C CA . LEU B 1 39 ? -18.125 -24.141 0.129 1 96.62 39 LEU B CA 1
ATOM 1607 C C . LEU B 1 39 ? -17.484 -25.359 -0.513 1 96.62 39 LEU B C 1
ATOM 1609 O O . LEU B 1 39 ? -16.266 -25.562 -0.377 1 96.62 39 LEU B O 1
ATOM 1613 N N . PRO B 1 40 ? -18.281 -26.125 -1.196 1 96.06 40 PRO B N 1
ATOM 1614 C CA . PRO B 1 40 ? -17.688 -27.203 -1.979 1 96.06 40 PRO B CA 1
ATOM 1615 C C . PRO B 1 40 ? -16.672 -26.703 -3.01 1 96.06 40 PRO B C 1
ATOM 1617 O O . PRO B 1 40 ? -16.859 -25.641 -3.59 1 96.06 40 PRO B O 1
ATOM 1620 N N . GLN B 1 41 ? -15.703 -27.547 -3.193 1 96.62 41 GLN B N 1
ATOM 1621 C CA . GLN B 1 41 ? -14.688 -27.219 -4.191 1 96.62 41 GLN B CA 1
ATOM 1622 C C . GLN B 1 41 ? -15.32 -26.984 -5.559 1 96.62 41 GLN B C 1
ATOM 1624 O O . GLN B 1 41 ? -16.203 -27.719 -5.977 1 96.62 41 GLN B O 1
ATOM 1629 N N . GLY B 1 42 ? -14.945 -25.906 -6.203 1 96.56 42 GLY B N 1
ATOM 1630 C CA . GLY B 1 42 ? -15.43 -25.609 -7.543 1 96.56 42 GLY B CA 1
ATOM 1631 C C . GLY B 1 42 ? -16.547 -24.578 -7.566 1 96.56 42 GLY B C 1
ATOM 1632 O O . GLY B 1 42 ? -16.906 -24.078 -8.633 1 96.56 42 GLY B O 1
ATOM 1633 N N . THR B 1 43 ? -17.141 -24.188 -6.43 1 96.62 43 THR B N 1
ATOM 1634 C CA . THR B 1 43 ? -18.203 -23.203 -6.355 1 96.62 43 THR B CA 1
ATOM 1635 C C . THR B 1 43 ? -17.719 -21.828 -6.801 1 96.62 43 THR B C 1
ATOM 1637 O O . THR B 1 43 ? -18.375 -21.156 -7.59 1 96.62 43 THR B O 1
ATOM 1640 N N . CYS B 1 44 ? -16.578 -21.422 -6.328 1 97.56 44 CYS B N 1
ATOM 1641 C CA . CYS B 1 44 ? -15.992 -20.141 -6.68 1 97.56 44 CYS B CA 1
ATOM 1642 C C . CYS B 1 44 ? -15.742 -20.047 -8.18 1 97.56 44 CYS B C 1
ATOM 1644 O O . CYS B 1 44 ? -16.109 -19.047 -8.812 1 97.56 44 CYS B O 1
ATOM 1646 N N . SER B 1 45 ? -15.164 -21.078 -8.719 1 97 45 SER B N 1
ATOM 1647 C CA . SER B 1 45 ? -14.82 -21.047 -10.141 1 97 45 SER B CA 1
ATOM 1648 C C . SER B 1 45 ? -16.078 -21.078 -11.008 1 97 45 SER B C 1
ATOM 1650 O O . SER B 1 45 ? -16.062 -20.562 -12.133 1 97 45 SER B O 1
ATOM 1652 N N . TYR B 1 46 ? -17.141 -21.641 -10.477 1 96.69 46 TYR B N 1
ATOM 1653 C CA . TYR B 1 46 ? -18.406 -21.609 -11.188 1 96.69 46 TYR B CA 1
ATOM 1654 C C . TYR B 1 46 ? -18.922 -20.188 -11.344 1 96.69 46 TYR B C 1
ATOM 1656 O O . TYR B 1 46 ? -19.375 -19.797 -12.422 1 96.69 46 TYR B O 1
ATOM 1664 N N . HIS B 1 47 ? -18.812 -19.391 -10.367 1 96.56 47 HIS B N 1
ATOM 1665 C CA . HIS B 1 47 ? -19.312 -18.016 -10.375 1 96.56 47 HIS B CA 1
ATOM 1666 C C . HIS B 1 47 ? -18.281 -17.047 -10.953 1 96.56 47 HIS B C 1
ATOM 1668 O O . HIS B 1 47 ? -18.641 -16.047 -11.578 1 96.56 47 HIS B O 1
ATOM 1674 N N . HIS B 1 48 ? -17.031 -17.359 -10.68 1 97.56 48 HIS B N 1
ATOM 1675 C CA . HIS B 1 48 ? -15.914 -16.547 -11.141 1 97.56 48 HIS B CA 1
ATOM 1676 C C . HIS B 1 48 ? -14.836 -17.406 -11.797 1 97.56 48 HIS B C 1
ATOM 1678 O O . HIS B 1 48 ? -13.898 -17.844 -11.133 1 97.56 48 HIS B O 1
ATOM 1684 N N . ARG B 1 49 ? -14.898 -17.484 -13.023 1 96.88 49 ARG B N 1
ATOM 1685 C CA . ARG B 1 49 ? -14.078 -18.422 -13.773 1 96.88 49 ARG B CA 1
ATOM 1686 C C . ARG B 1 49 ? -12.633 -17.953 -13.859 1 96.88 49 ARG B C 1
ATOM 1688 O O . ARG B 1 49 ? -11.703 -18.75 -13.883 1 96.88 49 ARG B O 1
ATOM 1695 N N . THR B 1 50 ? -12.523 -16.594 -13.875 1 96.44 50 THR B N 1
ATOM 1696 C CA . THR B 1 50 ? -11.18 -16.062 -14.016 1 96.44 50 THR B CA 1
ATOM 1697 C C . THR B 1 50 ? -10.734 -15.375 -12.734 1 96.44 50 THR B C 1
ATOM 1699 O O . THR B 1 50 ? -11.562 -14.953 -11.93 1 96.44 50 THR B O 1
ATOM 1702 N N . ARG B 1 51 ? -9.516 -15.25 -12.547 1 94.88 51 ARG B N 1
ATOM 1703 C CA . ARG B 1 51 ? -8.961 -14.531 -11.406 1 94.88 51 ARG B CA 1
ATOM 1704 C C . ARG B 1 51 ? -9.375 -13.062 -11.43 1 94.88 51 ARG B C 1
ATOM 1706 O O . ARG B 1 51 ? -9.656 -12.477 -10.383 1 94.88 51 ARG B O 1
ATOM 1713 N N . ARG B 1 52 ? -9.414 -12.523 -12.633 1 95.56 52 ARG B N 1
ATOM 1714 C CA . ARG B 1 52 ? -9.844 -11.133 -12.773 1 95.56 52 ARG B CA 1
ATOM 1715 C C . ARG B 1 52 ? -11.266 -10.945 -12.234 1 95.56 52 ARG B C 1
ATOM 1717 O O . ARG B 1 52 ? -11.539 -9.984 -11.523 1 95.56 52 ARG B O 1
ATOM 1724 N N . SER B 1 53 ? -12.062 -11.844 -12.617 1 96.81 53 SER B N 1
ATOM 1725 C CA . SER B 1 53 ? -13.445 -11.773 -12.156 1 96.81 53 SER B CA 1
ATOM 1726 C C . SER B 1 53 ? -13.523 -11.883 -10.633 1 96.81 53 SER B C 1
ATOM 1728 O O . SER B 1 53 ? -14.328 -11.195 -10 1 96.81 53 SER B O 1
ATOM 1730 N N . LEU B 1 54 ? -12.719 -12.703 -10.086 1 97.25 54 LEU B N 1
ATOM 1731 C CA . LEU B 1 54 ? -12.688 -12.898 -8.641 1 97.25 54 LEU B CA 1
ATOM 1732 C C . LEU B 1 54 ? -12.141 -11.656 -7.945 1 97.25 54 LEU B C 1
ATOM 1734 O O . LEU B 1 54 ? -12.695 -11.211 -6.934 1 97.25 54 LEU B O 1
ATOM 1738 N N . LEU B 1 55 ? -11.102 -11.047 -8.484 1 97.88 55 LEU B N 1
ATOM 1739 C CA . LEU B 1 55 ? -10.539 -9.805 -7.953 1 97.88 55 LEU B CA 1
ATOM 1740 C C . LEU B 1 55 ? -11.562 -8.68 -8.008 1 97.88 55 LEU B C 1
ATOM 1742 O O . LEU B 1 55 ? -11.703 -7.906 -7.055 1 97.88 55 LEU B O 1
ATOM 1746 N N . ALA B 1 56 ? -12.266 -8.625 -9.086 1 97.69 56 ALA B N 1
ATOM 1747 C CA . ALA B 1 56 ? -13.289 -7.598 -9.25 1 97.69 56 ALA B CA 1
ATOM 1748 C C . ALA B 1 56 ? -14.398 -7.758 -8.219 1 97.69 56 ALA B C 1
ATOM 1750 O O . ALA B 1 56 ? -14.867 -6.77 -7.645 1 97.69 56 ALA B O 1
ATOM 1751 N N . ALA B 1 57 ? -14.758 -9 -7.984 1 97.69 57 ALA B N 1
ATOM 1752 C CA . ALA B 1 57 ? -15.781 -9.273 -6.98 1 97.69 57 ALA B CA 1
ATOM 1753 C C . ALA B 1 57 ? -15.32 -8.82 -5.598 1 97.69 57 ALA B C 1
ATOM 1755 O O . ALA B 1 57 ? -16.094 -8.211 -4.852 1 97.69 57 ALA B O 1
ATOM 1756 N N . ALA B 1 58 ? -14.125 -9.094 -5.285 1 98.38 58 ALA B N 1
ATOM 1757 C CA . ALA B 1 58 ? -13.562 -8.688 -3.998 1 98.38 58 ALA B CA 1
ATOM 1758 C C . ALA B 1 58 ? -13.531 -7.164 -3.875 1 98.38 58 ALA B C 1
ATOM 1760 O O . ALA B 1 58 ? -13.961 -6.609 -2.861 1 98.38 58 ALA B O 1
ATOM 1761 N N . LEU B 1 59 ? -13.062 -6.512 -4.93 1 98.31 59 LEU B N 1
ATOM 1762 C CA . LEU B 1 59 ? -12.93 -5.059 -4.887 1 98.31 59 LEU B CA 1
ATOM 1763 C C . LEU B 1 59 ? -14.305 -4.395 -4.805 1 98.31 59 LEU B C 1
ATOM 1765 O O . LEU B 1 59 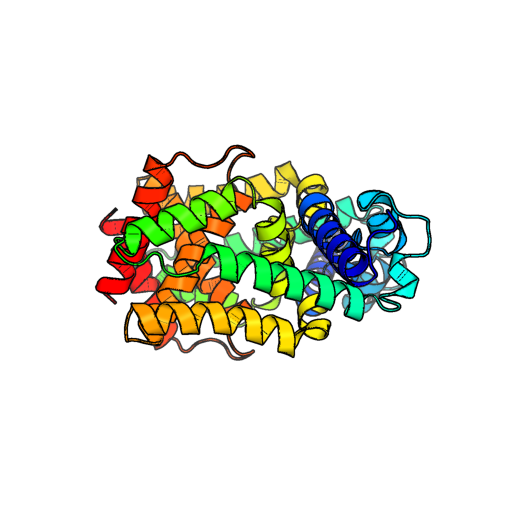? -14.484 -3.418 -4.074 1 98.31 59 LEU B O 1
ATOM 1769 N N . ASN B 1 60 ? -15.242 -4.898 -5.555 1 97.75 60 ASN B N 1
ATOM 1770 C CA . ASN B 1 60 ? -16.594 -4.344 -5.512 1 97.75 60 ASN B CA 1
ATOM 1771 C C . ASN B 1 60 ? -17.234 -4.543 -4.141 1 97.75 60 ASN B C 1
ATOM 1773 O O . ASN B 1 60 ? -17.938 -3.658 -3.645 1 97.75 60 ASN B O 1
ATOM 1777 N N . ARG B 1 61 ? -16.984 -5.703 -3.561 1 98.38 61 ARG B N 1
ATOM 1778 C CA . ARG B 1 61 ? -17.484 -5.957 -2.209 1 98.38 61 ARG B CA 1
ATOM 1779 C C . ARG B 1 61 ? -16.828 -5.008 -1.205 1 98.38 61 ARG B C 1
ATOM 1781 O O . ARG B 1 61 ? -17.5 -4.484 -0.314 1 98.38 61 ARG B O 1
ATOM 1788 N N . ILE B 1 62 ? -15.562 -4.734 -1.332 1 98.62 62 ILE B N 1
ATOM 1789 C CA . ILE B 1 62 ? -14.852 -3.764 -0.504 1 98.62 62 ILE B CA 1
ATOM 1790 C C . ILE B 1 62 ? -15.492 -2.387 -0.655 1 98.62 62 ILE B C 1
ATOM 1792 O O . ILE B 1 62 ? -15.766 -1.709 0.339 1 98.62 62 ILE B O 1
ATOM 1796 N N . ALA B 1 63 ? -15.75 -2.016 -1.889 1 97.69 63 ALA B N 1
ATOM 1797 C CA . ALA B 1 63 ? -16.375 -0.722 -2.164 1 97.69 63 ALA B CA 1
ATOM 1798 C C . ALA B 1 63 ? -17.719 -0.593 -1.449 1 97.69 63 ALA B C 1
ATOM 1800 O O . ALA B 1 63 ? -18 0.443 -0.846 1 97.69 63 ALA B O 1
ATOM 1801 N N . ASP B 1 64 ? -18.469 -1.64 -1.482 1 97.12 64 ASP B N 1
ATOM 1802 C CA . ASP B 1 64 ? -19.781 -1.64 -0.836 1 97.12 64 ASP B CA 1
ATOM 1803 C C . ASP B 1 64 ? -19.641 -1.474 0.676 1 97.12 64 ASP B C 1
ATOM 1805 O O . ASP B 1 64 ? -20.359 -0.67 1.283 1 97.12 64 ASP B O 1
ATOM 1809 N N . LEU B 1 65 ? -18.75 -2.203 1.226 1 97.62 65 LEU B N 1
ATOM 1810 C CA . LEU B 1 65 ? -18.547 -2.176 2.67 1 97.62 65 LEU B CA 1
ATOM 1811 C C . LEU B 1 65 ? -17.969 -0.833 3.111 1 97.62 65 LEU B C 1
ATOM 1813 O O . LEU B 1 65 ? -18.375 -0.289 4.141 1 97.62 65 LEU B O 1
ATOM 1817 N N . ASP B 1 66 ? -17.031 -0.288 2.324 1 96.94 66 ASP B N 1
ATOM 1818 C CA . ASP B 1 66 ? -16.453 1.012 2.641 1 96.94 66 ASP B CA 1
ATOM 1819 C C . ASP B 1 66 ? -17.484 2.121 2.545 1 96.94 66 ASP B C 1
ATOM 1821 O O . ASP B 1 66 ? -17.484 3.061 3.344 1 96.94 66 ASP B O 1
ATOM 1825 N N . ARG B 1 67 ? -18.344 2.055 1.556 1 95.06 67 ARG B N 1
ATOM 1826 C CA . ARG B 1 67 ? -19.422 3.033 1.411 1 95.06 67 ARG B CA 1
ATOM 1827 C C . ARG B 1 67 ? -20.328 3.027 2.631 1 95.06 67 ARG B C 1
ATOM 1829 O O . ARG B 1 67 ? -20.75 4.086 3.111 1 95.06 67 ARG B O 1
ATOM 1836 N N . ALA B 1 68 ? -20.609 1.881 3.107 1 95 68 ALA B N 1
ATOM 1837 C CA . ALA B 1 68 ? -21.438 1.766 4.305 1 95 68 ALA B CA 1
ATOM 1838 C C . ALA B 1 68 ? -20.734 2.381 5.516 1 95 68 ALA B C 1
ATOM 1840 O O . ALA B 1 68 ? -21.375 3.02 6.352 1 95 68 ALA B O 1
ATOM 1841 N N . ASP B 1 69 ? -19.422 2.207 5.617 1 94.75 69 ASP B N 1
ATOM 1842 C CA . ASP B 1 69 ? -18.641 2.732 6.73 1 94.75 69 ASP B CA 1
ATOM 1843 C C . ASP B 1 69 ? -18.594 4.258 6.695 1 94.75 69 ASP B C 1
ATOM 1845 O O . ASP B 1 69 ? -18.5 4.906 7.738 1 94.75 69 ASP B O 1
ATOM 1849 N N . THR B 1 70 ? -18.625 4.867 5.488 1 92 70 THR B N 1
ATOM 1850 C CA . THR B 1 70 ? -18.359 6.297 5.344 1 92 70 THR B CA 1
ATOM 1851 C C . THR B 1 70 ? -19.672 7.062 5.172 1 92 70 THR B C 1
ATOM 1853 O O . THR B 1 70 ? -19.672 8.281 4.969 1 92 70 THR B O 1
ATOM 1856 N N . ALA B 1 71 ? -20.734 6.402 5.191 1 84.75 71 ALA B N 1
ATOM 1857 C CA . ALA B 1 71 ? -22.031 7.062 5.082 1 84.75 71 ALA B CA 1
ATOM 1858 C C . ALA B 1 71 ? -22.188 8.156 6.133 1 84.75 71 ALA B C 1
ATOM 1860 O O . ALA B 1 71 ? -21.844 7.953 7.301 1 84.75 71 ALA B O 1
ATOM 1861 N N . PRO B 1 72 ? -22.516 9.352 5.645 1 72.25 72 PRO B N 1
ATOM 1862 C CA . PRO B 1 72 ? -22.609 10.508 6.535 1 72.25 72 PRO B CA 1
ATOM 1863 C C . PRO B 1 72 ? -23.516 10.258 7.73 1 72.25 72 PRO B C 1
ATOM 1865 O O . PRO B 1 72 ? -24.562 9.617 7.594 1 72.25 72 PRO B O 1
ATOM 1868 N N . ALA B 1 73 ? -22.906 10.461 8.906 1 67.81 73 ALA B N 1
ATOM 1869 C CA . ALA B 1 73 ? -23.781 10.539 10.078 1 67.81 73 ALA B CA 1
ATOM 1870 C C . ALA B 1 73 ? -24.422 11.922 10.188 1 67.81 73 ALA B C 1
ATOM 1872 O O . ALA B 1 73 ? -23.812 12.93 9.828 1 67.81 73 ALA B O 1
ATOM 1873 N N . PRO B 1 74 ? -25.75 12.156 10.156 1 58.72 74 PRO B N 1
ATOM 1874 C CA . PRO B 1 74 ? -26.438 13.438 10.102 1 58.72 74 PRO B CA 1
ATOM 1875 C C . PRO B 1 74 ? -25.734 14.531 10.891 1 58.72 74 PRO B C 1
ATOM 1877 O O . PRO B 1 74 ? -25.672 15.68 10.453 1 58.72 74 PRO B O 1
ATOM 1880 N N . ALA B 1 75 ? -25.438 14.484 12.203 1 62.28 75 ALA B N 1
ATOM 1881 C CA . ALA B 1 75 ? -25.125 15.602 13.094 1 62.28 75 ALA B CA 1
ATOM 1882 C C . ALA B 1 75 ? -23.703 15.484 13.633 1 62.28 75 ALA B C 1
ATOM 1884 O O . ALA B 1 75 ? -23.297 16.25 14.5 1 62.28 75 ALA B O 1
ATOM 1885 N N . GLY B 1 76 ? -22.812 14.93 12.812 1 67.38 76 GLY B N 1
ATOM 1886 C CA . GLY B 1 76 ? -21.594 14.695 13.555 1 67.38 76 GLY B CA 1
ATOM 1887 C C . GLY B 1 76 ? -20.422 15.5 13.031 1 67.38 76 GLY B C 1
ATOM 1888 O O . GLY B 1 76 ? -20.469 16.047 11.93 1 67.38 76 GLY B O 1
ATOM 1889 N N . ASP B 1 77 ? -19.516 15.938 13.898 1 86.56 77 ASP B N 1
ATOM 1890 C CA . ASP B 1 77 ? -18.203 16.5 13.602 1 86.56 77 ASP B CA 1
ATOM 1891 C C . ASP B 1 77 ? -17.422 15.625 12.633 1 86.56 77 ASP B C 1
ATOM 1893 O O . ASP B 1 77 ? -17.344 14.406 12.828 1 86.56 77 ASP B O 1
ATOM 1897 N N . VAL B 1 78 ? -17.125 16.234 11.461 1 89.25 78 VAL B N 1
ATOM 1898 C CA . VAL B 1 78 ? -16.422 15.531 10.383 1 89.25 78 VAL B CA 1
ATOM 1899 C C . VAL B 1 78 ? -15.195 14.828 10.93 1 89.25 78 VAL B C 1
ATOM 1901 O O . VAL B 1 78 ? -14.836 13.734 10.477 1 89.25 78 VAL B O 1
ATOM 1904 N N . LEU B 1 79 ? -14.602 15.445 11.898 1 92.81 79 LEU B N 1
ATOM 1905 C CA . LEU B 1 79 ? -13.445 14.82 12.531 1 92.81 79 LEU B CA 1
ATOM 1906 C C . LEU B 1 79 ? -13.852 13.555 13.273 1 92.81 79 LEU B C 1
ATOM 1908 O O . LEU B 1 79 ? -13.188 12.523 13.148 1 92.81 79 LEU B O 1
ATOM 1912 N N . ASP B 1 80 ? -14.93 13.602 14.016 1 93.38 80 ASP B N 1
ATOM 1913 C CA . ASP B 1 80 ? -15.414 12.438 14.75 1 93.38 80 ASP B CA 1
ATOM 1914 C C . ASP B 1 80 ? -15.797 11.312 13.789 1 93.38 80 ASP B C 1
ATOM 1916 O O . ASP B 1 80 ? -15.562 10.133 14.086 1 93.38 80 ASP B O 1
ATOM 1920 N N . GLN B 1 81 ? -16.359 11.695 12.727 1 92.88 81 GLN B N 1
ATOM 1921 C CA . GLN B 1 81 ? -16.734 10.711 11.719 1 92.88 81 GLN B CA 1
ATOM 1922 C C . GLN B 1 81 ? -15.492 10.031 11.141 1 92.88 81 GLN B C 1
ATOM 1924 O O . GLN B 1 81 ? -15.469 8.805 10.977 1 92.88 81 GLN B O 1
ATOM 1929 N N . ALA B 1 82 ? -14.477 10.812 10.82 1 95.06 82 ALA B N 1
ATOM 1930 C CA . ALA B 1 82 ? -13.234 10.258 10.281 1 95.06 82 ALA B CA 1
ATOM 1931 C C . ALA B 1 82 ? -12.578 9.312 11.281 1 95.06 82 ALA B C 1
ATOM 1933 O O . ALA B 1 82 ? -12.109 8.234 10.914 1 95.06 82 ALA B O 1
ATOM 1934 N N . VAL B 1 83 ? -12.609 9.672 12.547 1 95.94 83 VAL B N 1
ATOM 1935 C CA . VAL B 1 83 ? -12.039 8.844 13.602 1 95.94 83 VAL B CA 1
ATOM 1936 C C . VAL B 1 83 ? -12.797 7.523 13.688 1 95.94 83 VAL B C 1
ATOM 1938 O O . VAL B 1 83 ? -12.188 6.453 13.797 1 95.94 83 VAL B O 1
ATOM 1941 N N . ALA B 1 84 ? -14.086 7.602 13.609 1 94.94 84 ALA B N 1
ATOM 1942 C CA . ALA B 1 84 ? -14.914 6.402 13.688 1 94.94 84 ALA B CA 1
ATOM 1943 C C . ALA B 1 84 ? -14.656 5.477 12.5 1 94.94 84 ALA B C 1
ATOM 1945 O O . ALA B 1 84 ? -14.539 4.262 12.672 1 94.94 84 ALA B O 1
ATOM 1946 N N . VAL B 1 85 ? -14.586 6.039 11.344 1 96.12 85 VAL B N 1
ATOM 1947 C CA . VAL B 1 85 ? -14.359 5.262 10.133 1 96.12 85 VAL B CA 1
ATOM 1948 C C . VAL B 1 85 ? -12.992 4.578 10.203 1 96.12 85 VAL B C 1
ATOM 1950 O O . VAL B 1 85 ? -12.883 3.371 9.984 1 96.12 85 VAL B O 1
ATOM 1953 N N . LEU B 1 86 ? -11.938 5.324 10.594 1 97.38 86 LEU B N 1
ATOM 1954 C CA . LEU B 1 86 ? -10.602 4.742 10.672 1 97.38 86 LEU B CA 1
ATOM 1955 C C . LEU B 1 86 ? -10.531 3.705 11.789 1 97.38 86 LEU B C 1
ATOM 1957 O O . LEU B 1 86 ? -9.805 2.713 11.672 1 97.38 86 LEU B O 1
ATOM 1961 N N . GLY B 1 87 ? -11.234 3.967 12.867 1 96.31 87 GLY B N 1
ATOM 1962 C CA . GLY B 1 87 ? -11.32 2.969 13.922 1 96.31 87 GLY B CA 1
ATOM 1963 C C . GLY B 1 87 ? -11.883 1.643 13.445 1 96.31 87 GLY B C 1
ATOM 1964 O O . GLY B 1 87 ? -11.375 0.58 13.805 1 96.31 87 GLY B O 1
ATOM 1965 N N . ARG B 1 88 ? -12.883 1.691 12.594 1 96.12 88 ARG B N 1
ATOM 1966 C CA . ARG B 1 88 ? -13.445 0.477 12.016 1 96.12 88 ARG B CA 1
ATOM 1967 C C . ARG B 1 88 ? -12.469 -0.172 11.039 1 96.12 88 ARG B C 1
ATOM 1969 O O . ARG B 1 88 ? -12.305 -1.395 11.039 1 96.12 88 ARG B O 1
ATOM 1976 N N . TRP B 1 89 ? -11.82 0.637 10.266 1 97.69 89 TRP B N 1
ATOM 1977 C CA . TRP B 1 89 ? -10.914 0.144 9.234 1 97.69 89 TRP B CA 1
ATOM 1978 C C . TRP B 1 89 ? -9.664 -0.48 9.859 1 97.69 89 TRP B C 1
ATOM 1980 O O . TRP B 1 89 ? -9.086 -1.409 9.297 1 97.69 89 TRP B O 1
ATOM 1990 N N . LEU B 1 90 ? -9.258 -0.002 11.039 1 97.5 90 LEU B N 1
ATOM 1991 C CA . LEU B 1 90 ? -8.031 -0.477 11.672 1 97.5 90 LEU B CA 1
ATOM 1992 C C . LEU B 1 90 ? -8.336 -1.458 12.797 1 97.5 90 LEU B C 1
ATOM 1994 O O . LEU B 1 90 ? -7.426 -1.981 13.438 1 97.5 90 LEU B O 1
ATOM 1998 N N . GLY B 1 91 ? -9.578 -1.703 13.062 1 95.75 91 GLY B N 1
ATOM 1999 C CA . GLY B 1 91 ? -10.047 -2.717 13.992 1 95.75 91 GLY B CA 1
ATOM 2000 C C . GLY B 1 91 ? -10.688 -3.91 13.305 1 95.75 91 GLY B C 1
ATOM 2001 O O . GLY B 1 91 ? -10 -4.684 12.633 1 95.75 91 GLY B O 1
ATOM 2002 N N . PRO B 1 92 ? -12.016 -3.98 13.273 1 95.69 92 PRO B N 1
ATOM 2003 C CA . PRO B 1 92 ? -12.688 -5.141 12.695 1 95.69 92 PRO B CA 1
ATOM 2004 C C . PRO B 1 92 ? -12.492 -5.242 11.18 1 95.69 92 PRO B C 1
ATOM 2006 O O . PRO B 1 92 ? -12.602 -6.332 10.609 1 95.69 92 PRO B O 1
ATOM 2009 N N . GLY B 1 93 ? -12.227 -4.156 10.516 1 97.31 93 GLY B N 1
ATOM 2010 C CA . GLY B 1 93 ? -12.086 -4.137 9.062 1 97.31 93 GLY B CA 1
ATOM 2011 C C . GLY B 1 93 ? -10.641 -4.219 8.609 1 97.31 93 GLY B C 1
ATOM 2012 O O . GLY B 1 93 ? -10.336 -3.973 7.438 1 97.31 93 GLY B O 1
ATOM 2013 N N . ARG B 1 94 ? -9.758 -4.543 9.508 1 97.5 94 ARG B N 1
ATOM 2014 C CA . ARG B 1 94 ? -8.328 -4.473 9.25 1 97.5 94 ARG B CA 1
ATOM 2015 C C . ARG B 1 94 ? -7.941 -5.344 8.055 1 97.5 94 ARG B C 1
ATOM 2017 O O . ARG B 1 94 ? -7.152 -4.926 7.207 1 97.5 94 ARG B O 1
ATOM 2024 N N . VAL B 1 95 ? -8.508 -6.504 7.992 1 97.88 95 VAL B N 1
ATOM 2025 C CA . VAL B 1 95 ? -8.219 -7.445 6.918 1 97.88 95 VAL B CA 1
ATOM 2026 C C . VAL B 1 95 ? -8.695 -6.867 5.586 1 97.88 95 VAL B C 1
ATOM 2028 O O . VAL B 1 95 ? -7.953 -6.879 4.598 1 97.88 95 VAL B O 1
ATOM 2031 N N . ARG B 1 96 ? -9.859 -6.348 5.551 1 98.62 96 ARG B N 1
ATOM 2032 C CA . ARG B 1 96 ? -10.43 -5.715 4.367 1 98.62 96 ARG B CA 1
ATOM 2033 C C . ARG B 1 96 ? -9.594 -4.52 3.926 1 98.62 96 ARG B C 1
ATOM 2035 O O . ARG B 1 96 ? -9.352 -4.328 2.732 1 98.62 96 ARG B O 1
ATOM 2042 N N . THR B 1 97 ? -9.18 -3.77 4.93 1 98.44 97 THR B N 1
ATOM 2043 C CA . THR B 1 97 ? -8.398 -2.568 4.66 1 98.44 97 THR B CA 1
ATOM 2044 C C . THR B 1 97 ? -7.062 -2.924 4.016 1 98.44 97 THR B C 1
ATOM 2046 O O . THR B 1 97 ? -6.645 -2.285 3.047 1 98.44 97 THR B O 1
ATOM 2049 N N . ARG B 1 98 ? -6.426 -3.951 4.5 1 98.38 98 ARG B N 1
ATOM 2050 C CA . ARG B 1 98 ? -5.176 -4.422 3.906 1 98.38 98 ARG B CA 1
ATOM 2051 C C . ARG B 1 98 ? -5.395 -4.898 2.475 1 98.38 98 ARG B C 1
ATOM 2053 O O . ARG B 1 98 ? -4.633 -4.539 1.572 1 98.38 98 ARG B O 1
ATOM 2060 N N . ALA B 1 99 ? -6.441 -5.656 2.264 1 98.69 99 ALA B N 1
ATOM 2061 C CA . ALA B 1 99 ? -6.77 -6.145 0.925 1 98.69 99 ALA B CA 1
ATOM 2062 C C . ALA B 1 99 ? -6.965 -4.984 -0.047 1 98.69 99 ALA B C 1
ATOM 2064 O O . ALA B 1 99 ? -6.465 -5.023 -1.175 1 98.69 99 ALA B O 1
ATOM 2065 N N . ARG B 1 100 ? -7.648 -3.98 0.397 1 98.44 100 ARG B N 1
ATOM 2066 C CA . ARG B 1 100 ? -7.934 -2.82 -0.444 1 98.44 100 ARG B CA 1
ATOM 2067 C C . ARG B 1 100 ? -6.641 -2.139 -0.886 1 98.44 100 ARG B C 1
ATOM 2069 O O . ARG B 1 100 ? -6.434 -1.907 -2.078 1 98.44 100 ARG B O 1
ATOM 2076 N N . LEU B 1 101 ? -5.77 -1.827 0.082 1 98.19 101 LEU B N 1
ATOM 2077 C CA . LEU B 1 101 ? -4.555 -1.075 -0.215 1 98.19 101 LEU B CA 1
ATOM 2078 C C . LEU B 1 101 ? -3.629 -1.873 -1.129 1 98.19 101 LEU B C 1
ATOM 2080 O O . LEU B 1 101 ? -3.055 -1.323 -2.07 1 98.19 101 LEU B O 1
ATOM 2084 N N . VAL B 1 102 ? -3.555 -3.131 -0.9 1 98.19 102 VAL B N 1
ATOM 2085 C CA . VAL B 1 102 ? -2.699 -3.977 -1.727 1 98.19 102 VAL B CA 1
ATOM 2086 C C . VAL B 1 102 ? -3.254 -4.043 -3.146 1 98.19 102 VAL B C 1
ATOM 2088 O O . VAL B 1 102 ? -2.51 -3.891 -4.117 1 98.19 102 VAL B O 1
ATOM 2091 N N . LEU B 1 103 ? -4.57 -4.219 -3.328 1 97.69 103 LEU B N 1
ATOM 2092 C CA . LEU B 1 103 ? -5.191 -4.27 -4.648 1 97.69 103 LEU B CA 1
ATOM 2093 C C . LEU B 1 103 ? -4.98 -2.961 -5.398 1 97.69 103 LEU B C 1
ATOM 2095 O O . LEU B 1 103 ? -4.738 -2.967 -6.609 1 97.69 103 LEU B O 1
ATOM 2099 N N . MET B 1 104 ? -5.02 -1.92 -4.648 1 96.69 104 MET B N 1
ATOM 2100 C CA . MET B 1 104 ? -4.934 -0.605 -5.277 1 96.69 104 MET B CA 1
ATOM 2101 C C . MET B 1 104 ? -3.492 -0.273 -5.648 1 96.69 104 MET B C 1
ATOM 2103 O O . MET B 1 104 ? -3.248 0.56 -6.523 1 96.69 104 MET B O 1
ATOM 2107 N N . LEU B 1 105 ? -2.535 -0.933 -5.07 1 97.06 105 LEU B N 1
ATOM 2108 C CA . LEU B 1 105 ? -1.137 -0.574 -5.273 1 97.06 105 LEU B CA 1
ATOM 2109 C C . LEU B 1 105 ? -0.446 -1.577 -6.191 1 97.06 105 LEU B C 1
ATOM 2111 O O . LEU B 1 105 ? 0.468 -1.218 -6.938 1 97.06 105 LEU B O 1
ATOM 2115 N N . ASP B 1 106 ? -0.86 -2.863 -6.148 1 97.69 106 ASP B N 1
ATOM 2116 C CA . ASP B 1 106 ? -0.185 -3.914 -6.906 1 97.69 106 ASP B CA 1
ATOM 2117 C C . ASP B 1 106 ? -0.357 -3.703 -8.406 1 97.69 106 ASP B C 1
ATOM 2119 O O . ASP B 1 106 ? -1.476 -3.51 -8.891 1 97.69 106 ASP B O 1
ATOM 2123 N N . ALA B 1 107 ? 0.727 -3.85 -9.102 1 96.06 107 ALA B N 1
ATOM 2124 C CA . ALA B 1 107 ? 0.745 -3.514 -10.523 1 96.06 107 ALA B CA 1
ATOM 2125 C C . ALA B 1 107 ? -0.158 -4.453 -11.32 1 96.06 107 ALA B C 1
ATOM 2127 O O . ALA B 1 107 ? -0.907 -4.008 -12.195 1 96.06 107 ALA B O 1
ATOM 2128 N N . GLU B 1 108 ? -0.129 -5.688 -11.062 1 96.12 108 GLU B N 1
ATOM 2129 C CA . GLU B 1 108 ? -0.941 -6.656 -11.789 1 96.12 108 GLU B CA 1
ATOM 2130 C C . GLU B 1 108 ? -2.426 -6.473 -11.484 1 96.12 108 GLU B C 1
ATOM 2132 O O . GLU B 1 108 ? -3.256 -6.461 -12.398 1 96.12 108 GLU B O 1
ATOM 2137 N N . ALA B 1 109 ? -2.717 -6.32 -10.211 1 95.69 109 ALA B N 1
ATOM 2138 C CA . ALA B 1 109 ? -4.105 -6.105 -9.82 1 95.69 109 ALA B CA 1
ATOM 2139 C C . ALA B 1 109 ? -4.672 -4.84 -10.461 1 95.69 109 ALA B C 1
ATOM 2141 O O . ALA B 1 109 ? -5.801 -4.836 -10.953 1 95.69 109 ALA B O 1
ATOM 2142 N N . ARG B 1 110 ? -3.885 -3.838 -10.492 1 93.25 110 ARG B N 1
ATOM 2143 C CA . ARG B 1 110 ? -4.336 -2.578 -11.078 1 93.25 110 ARG B CA 1
ATOM 2144 C C . ARG B 1 110 ? -4.559 -2.719 -12.578 1 93.25 110 ARG B C 1
ATOM 2146 O O . ARG B 1 110 ? -5.504 -2.145 -13.125 1 93.25 110 ARG B O 1
ATOM 2153 N N . ARG B 1 111 ? -3.686 -3.393 -13.164 1 92.69 111 ARG B N 1
ATOM 2154 C CA . ARG B 1 111 ? -3.848 -3.621 -14.602 1 92.69 111 ARG B CA 1
ATOM 2155 C C . ARG B 1 111 ? -5.141 -4.375 -14.891 1 92.69 111 ARG B C 1
ATOM 2157 O O . ARG B 1 111 ? -5.863 -4.043 -15.836 1 92.69 111 ARG B O 1
ATOM 2164 N N . ASP B 1 112 ? -5.418 -5.336 -14.047 1 92 112 ASP B N 1
ATOM 2165 C CA . ASP B 1 112 ? -6.594 -6.176 -14.242 1 92 112 ASP B CA 1
ATOM 2166 C C . ASP B 1 112 ? -7.871 -5.438 -13.852 1 92 112 ASP B C 1
ATOM 2168 O O . ASP B 1 112 ? -8.922 -5.641 -14.453 1 92 112 ASP B O 1
ATOM 2172 N N . LEU B 1 113 ? -7.711 -4.5 -12.844 1 94.69 113 LEU B N 1
ATOM 2173 C CA . LEU B 1 113 ? -8.891 -3.893 -12.227 1 94.69 113 LEU B CA 1
ATOM 2174 C C . LEU B 1 113 ? -8.961 -2.402 -12.547 1 94.69 113 LEU B C 1
ATOM 2176 O O . LEU B 1 113 ? -9.719 -1.665 -11.906 1 94.69 113 LEU B O 1
ATOM 2180 N N . GLY B 1 114 ? -8.164 -1.883 -13.453 1 85.56 114 GLY B N 1
ATOM 2181 C CA . GLY B 1 114 ? -7.887 -0.467 -13.633 1 85.56 114 GLY B CA 1
ATOM 2182 C C . GLY B 1 114 ? -9.125 0.4 -13.531 1 85.56 114 GLY B C 1
ATOM 2183 O O . GLY B 1 114 ? -9.148 1.381 -12.781 1 85.56 114 GLY B O 1
ATOM 2184 N N . ASP B 1 115 ? -10.234 0.06 -14.117 1 89.56 115 ASP B N 1
ATOM 2185 C CA . ASP B 1 115 ? -11.445 0.878 -14.07 1 89.56 115 ASP B CA 1
ATOM 2186 C C . ASP B 1 115 ? -12.109 0.792 -12.695 1 89.56 115 ASP B C 1
ATOM 2188 O O . ASP B 1 115 ? -12.531 1.808 -12.141 1 89.56 115 ASP B O 1
ATOM 2192 N N . GLU B 1 116 ? -12.195 -0.403 -12.125 1 94 116 GLU B N 1
ATOM 2193 C CA . GLU B 1 116 ? -12.82 -0.599 -10.82 1 94 116 GLU B CA 1
ATOM 2194 C C . GLU B 1 116 ? -11.977 0.031 -9.711 1 94 116 GLU B C 1
ATOM 2196 O O . GLU B 1 116 ? -12.516 0.684 -8.812 1 94 116 GLU B O 1
ATOM 2201 N N . ALA B 1 117 ? -10.719 -0.145 -9.812 1 93.88 117 ALA B N 1
ATOM 2202 C CA . ALA B 1 117 ? -9.805 0.438 -8.836 1 93.88 117 ALA B CA 1
ATOM 2203 C C . ALA B 1 117 ? -9.844 1.963 -8.891 1 93.88 117 ALA B C 1
ATOM 2205 O O . ALA B 1 117 ? -9.898 2.625 -7.848 1 93.88 117 ALA B O 1
ATOM 2206 N N . ALA B 1 118 ? -9.906 2.482 -10.117 1 93.62 118 ALA B N 1
ATOM 2207 C CA . ALA B 1 118 ? -9.984 3.93 -10.305 1 93.62 118 ALA B CA 1
ATOM 2208 C C . ALA B 1 118 ? -11.297 4.484 -9.75 1 93.62 118 ALA B C 1
ATOM 2210 O O . ALA B 1 118 ? -11.312 5.559 -9.141 1 93.62 118 ALA B O 1
ATOM 2211 N N . ARG B 1 119 ? -12.289 3.773 -9.953 1 94.88 119 ARG B N 1
ATOM 2212 C CA . ARG B 1 119 ? -13.586 4.207 -9.453 1 94.88 119 ARG B CA 1
ATOM 2213 C C . ARG B 1 119 ? -13.602 4.238 -7.926 1 94.88 119 ARG B C 1
ATOM 2215 O O . ARG B 1 119 ? -14.055 5.215 -7.324 1 94.88 119 ARG B O 1
ATOM 2222 N N . LEU B 1 120 ? -13.164 3.178 -7.32 1 94.56 120 LEU B N 1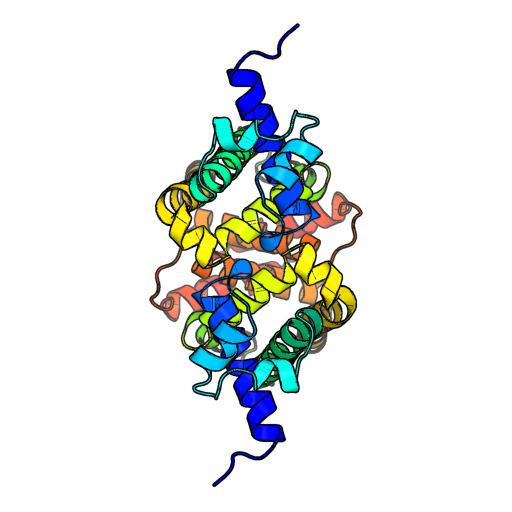
ATOM 2223 C CA . LEU B 1 120 ? -13.125 3.127 -5.863 1 94.56 120 LEU B CA 1
ATOM 2224 C C . LEU B 1 120 ? -12.281 4.262 -5.301 1 94.56 120 LEU B C 1
ATOM 2226 O O . LEU B 1 120 ? -12.711 4.969 -4.383 1 94.56 120 LEU B O 1
ATOM 2230 N N . ALA B 1 121 ? -11.109 4.426 -5.898 1 94.38 121 ALA B N 1
ATOM 2231 C CA . ALA B 1 121 ? -10.219 5.5 -5.457 1 94.38 121 ALA B CA 1
ATOM 2232 C C . ALA B 1 121 ? -10.875 6.863 -5.641 1 94.38 121 ALA B C 1
ATOM 2234 O O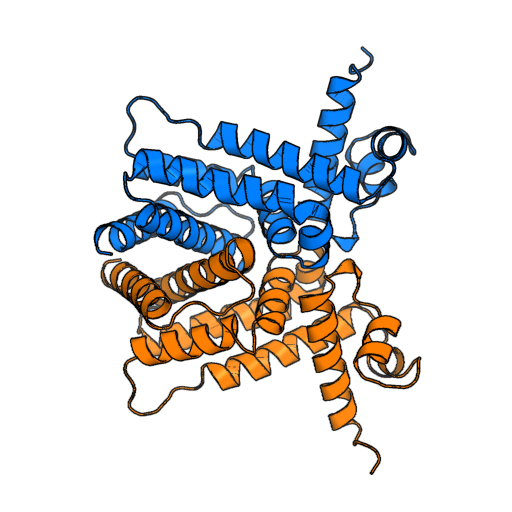 . ALA B 1 121 ? -10.773 7.73 -4.77 1 94.38 121 ALA B O 1
ATOM 2235 N N . GLY B 1 122 ? -11.562 7.047 -6.703 1 95.62 122 GLY B N 1
ATOM 2236 C CA . GLY B 1 122 ? -12.25 8.289 -7.004 1 95.62 122 GLY B CA 1
ATOM 2237 C C . GLY B 1 122 ? -13.414 8.57 -6.078 1 95.62 122 GLY B C 1
ATOM 2238 O O . GLY B 1 122 ? -13.68 9.719 -5.727 1 95.62 122 GLY B O 1
ATOM 2239 N N . ASP B 1 123 ? -14.117 7.531 -5.711 1 95.19 123 ASP B N 1
ATOM 2240 C CA . ASP B 1 123 ? -15.266 7.668 -4.824 1 95.19 123 ASP B CA 1
ATOM 2241 C C . ASP B 1 123 ? -14.859 8.266 -3.482 1 95.19 123 ASP B C 1
ATOM 2243 O O . ASP B 1 123 ? -15.578 9.102 -2.924 1 95.19 123 ASP B O 1
ATOM 2247 N N . PHE B 1 124 ? -13.75 7.863 -2.949 1 95.06 124 PHE B N 1
ATOM 2248 C CA . PHE B 1 124 ? -13.258 8.406 -1.689 1 95.06 124 PHE B CA 1
ATOM 2249 C C . PHE B 1 124 ? -13.039 9.914 -1.799 1 95.06 124 PHE B C 1
ATOM 2251 O O . PHE B 1 124 ? -13.453 10.672 -0.919 1 95.06 124 PHE B O 1
ATOM 2258 N N . VAL B 1 125 ? -12.484 10.328 -2.902 1 96.44 125 VAL B N 1
ATOM 2259 C CA . VAL B 1 125 ? -12.172 11.742 -3.1 1 96.44 125 VAL B CA 1
ATOM 2260 C C . VAL B 1 125 ? -13.453 12.523 -3.348 1 96.44 125 VAL B C 1
ATOM 2262 O O . VAL B 1 125 ? -13.617 13.633 -2.838 1 96.44 125 VAL B O 1
ATOM 2265 N N . ALA B 1 126 ? -14.352 11.922 -4.109 1 96.44 126 ALA B N 1
ATOM 2266 C CA . ALA B 1 126 ? -15.625 12.578 -4.391 1 96.44 126 ALA B CA 1
ATOM 2267 C C . ALA B 1 126 ? -16.406 12.812 -3.105 1 96.44 126 ALA B C 1
ATOM 2269 O O . ALA B 1 126 ? -16.969 13.898 -2.898 1 96.44 126 ALA B O 1
ATOM 2270 N N . GLU B 1 127 ? -16.453 11.828 -2.281 1 93.88 127 GLU B N 1
ATOM 2271 C CA . GLU B 1 127 ? -17.156 11.953 -1.004 1 93.88 127 GLU B CA 1
ATOM 2272 C C . GLU B 1 127 ? -16.516 13.031 -0.133 1 93.88 127 GLU B C 1
ATOM 2274 O O . GLU B 1 127 ? -17.219 13.875 0.434 1 93.88 127 GLU B O 1
ATOM 2279 N N . ALA B 1 128 ? -15.203 13.008 -0.03 1 94.25 128 ALA B N 1
ATOM 2280 C CA . ALA B 1 128 ? -14.492 14.023 0.741 1 94.25 128 ALA B CA 1
ATOM 2281 C C . ALA B 1 128 ? -14.695 15.414 0.148 1 94.25 128 ALA B C 1
ATOM 2283 O O . ALA B 1 128 ? -14.773 16.406 0.881 1 94.25 128 ALA B O 1
ATOM 2284 N N . THR B 1 129 ? -14.805 15.492 -1.187 1 95.69 129 THR B N 1
ATOM 2285 C CA . THR B 1 129 ? -15.016 16.766 -1.864 1 95.69 129 THR B CA 1
ATOM 2286 C C . THR B 1 129 ? -16.375 17.359 -1.49 1 95.69 129 THR B C 1
ATOM 2288 O O . THR B 1 129 ? -16.484 18.562 -1.271 1 95.69 129 THR B O 1
ATOM 2291 N N . THR B 1 130 ? -17.312 16.516 -1.414 1 92.56 130 THR B N 1
ATOM 2292 C CA . THR B 1 130 ? -18.656 16.969 -1.03 1 92.56 130 THR B CA 1
ATOM 2293 C C . THR B 1 130 ? -18.641 17.531 0.383 1 92.56 130 THR B C 1
ATOM 2295 O O . THR B 1 130 ? -19.328 18.516 0.664 1 92.56 130 THR B O 1
ATOM 2298 N N . THR B 1 131 ? -17.828 17.016 1.241 1 87.62 131 THR B N 1
ATOM 2299 C CA . THR B 1 131 ? -17.766 17.406 2.645 1 87.62 131 THR B CA 1
ATOM 2300 C C . THR B 1 131 ? -16.906 18.656 2.822 1 87.62 131 THR B C 1
ATOM 2302 O O . THR B 1 131 ? -17.281 19.562 3.561 1 87.62 131 THR B O 1
ATOM 2305 N N . ILE B 1 132 ? -15.812 18.781 2.092 1 89.44 132 ILE B N 1
ATOM 2306 C CA . ILE B 1 132 ? -14.797 19.812 2.283 1 89.44 132 ILE B CA 1
ATOM 2307 C C . ILE B 1 132 ? -15.109 21 1.385 1 89.44 132 ILE B C 1
ATOM 2309 O O . ILE B 1 132 ? -14.789 22.141 1.725 1 89.44 132 ILE B O 1
ATOM 2313 N N . GLY B 1 133 ? -15.727 20.797 0.2 1 93.19 133 GLY B N 1
ATOM 2314 C CA . GLY B 1 133 ? -16.078 21.844 -0.75 1 93.19 133 GLY B CA 1
ATOM 2315 C C . GLY B 1 133 ? -14.922 22.234 -1.649 1 93.19 133 GLY B C 1
ATOM 2316 O O . GLY B 1 133 ? -14.992 23.25 -2.361 1 93.19 133 GLY B O 1
ATOM 2317 N N . ASP B 1 134 ? -13.781 21.547 -1.624 1 95.62 134 ASP B N 1
ATOM 2318 C CA . ASP B 1 134 ? -12.578 21.781 -2.418 1 95.62 134 ASP B CA 1
ATOM 2319 C C . ASP B 1 134 ? -11.898 20.469 -2.797 1 95.62 134 ASP B C 1
ATOM 2321 O O . ASP B 1 134 ? -11.438 19.734 -1.926 1 95.62 134 ASP B O 1
ATOM 2325 N N . ALA B 1 135 ? -11.844 20.156 -4.098 1 95.62 135 ALA B N 1
ATOM 2326 C CA . ALA B 1 135 ? -11.375 18.859 -4.59 1 95.62 135 ALA B CA 1
ATOM 2327 C C . ALA B 1 135 ? -9.906 18.641 -4.234 1 95.62 135 ALA B C 1
ATOM 2329 O O . ALA B 1 135 ? -9.5 17.516 -3.928 1 95.62 135 ALA B O 1
ATOM 2330 N N . ARG B 1 136 ? -9.141 19.703 -4.289 1 94.12 136 ARG B N 1
ATOM 2331 C CA . ARG B 1 136 ? -7.723 19.562 -3.977 1 94.12 136 ARG B CA 1
ATOM 2332 C C . ARG B 1 136 ? -7.512 19.25 -2.498 1 94.12 136 ARG B C 1
ATOM 2334 O O . ARG B 1 136 ? -6.715 18.375 -2.15 1 94.12 136 ARG B O 1
ATOM 2341 N N . LYS B 1 137 ? -8.195 19.938 -1.619 1 96.12 137 LYS B N 1
ATOM 2342 C CA . LYS B 1 137 ? -8.125 19.672 -0.184 1 96.12 137 LYS B CA 1
ATOM 2343 C C . LYS B 1 137 ? -8.68 18.297 0.153 1 96.12 137 LYS B C 1
ATOM 2345 O O . LYS B 1 137 ? -8.141 17.594 1.019 1 96.12 137 LYS B O 1
ATOM 2350 N N . ALA B 1 138 ? -9.727 17.906 -0.573 1 96.62 138 ALA B N 1
ATOM 2351 C CA . ALA B 1 138 ? -10.328 16.594 -0.373 1 96.62 138 ALA B CA 1
ATOM 2352 C C . ALA B 1 138 ? -9.352 15.477 -0.719 1 96.62 138 ALA B C 1
ATOM 2354 O O . ALA B 1 138 ? -9.203 14.516 0.035 1 96.62 138 ALA B O 1
ATOM 2355 N N . ARG B 1 139 ? -8.656 15.633 -1.812 1 96.88 139 ARG B N 1
ATOM 2356 C CA . ARG B 1 139 ? -7.668 14.648 -2.229 1 96.88 139 ARG B CA 1
ATOM 2357 C C . ARG B 1 139 ? -6.535 14.547 -1.21 1 96.88 139 ARG B C 1
ATOM 2359 O O . ARG B 1 139 ? -6.094 13.445 -0.874 1 96.88 139 ARG B O 1
ATOM 2366 N N . LEU B 1 140 ? -6.102 15.672 -0.735 1 97.38 140 LEU B N 1
ATOM 2367 C CA . LEU B 1 140 ? -5.051 15.688 0.281 1 97.38 140 LEU B CA 1
ATOM 2368 C C . LEU B 1 140 ? -5.531 15.008 1.562 1 97.38 140 LEU B C 1
ATOM 2370 O O . LEU B 1 140 ? -4.793 14.234 2.176 1 97.38 140 LEU B O 1
ATOM 2374 N N . LEU B 1 141 ? -6.75 15.281 1.95 1 97.56 141 LEU B N 1
ATOM 2375 C CA . LEU B 1 141 ? -7.324 14.656 3.137 1 97.56 141 LEU B CA 1
ATOM 2376 C C . LEU B 1 141 ? -7.32 13.133 3.01 1 97.56 141 LEU B C 1
ATOM 2378 O O . LEU B 1 141 ? -6.855 12.438 3.91 1 97.56 141 LEU B O 1
ATOM 2382 N N . VAL B 1 142 ? -7.789 12.641 1.903 1 97.81 142 VAL B N 1
ATOM 2383 C CA . VAL B 1 142 ? -7.859 11.203 1.656 1 97.81 142 VAL B CA 1
ATOM 2384 C C . VAL B 1 142 ? -6.453 10.602 1.669 1 97.81 142 VAL B C 1
ATOM 2386 O O . VAL B 1 142 ? -6.215 9.578 2.305 1 97.81 142 VAL B O 1
ATOM 2389 N N . ALA B 1 143 ? -5.523 11.281 1.025 1 98.19 143 ALA B N 1
ATOM 2390 C CA . ALA B 1 143 ? -4.141 10.812 0.956 1 98.19 143 ALA B CA 1
ATOM 2391 C C . ALA B 1 143 ? -3.537 10.68 2.35 1 98.19 143 ALA B C 1
ATOM 2393 O O . ALA B 1 143 ? -2.932 9.656 2.676 1 98.19 143 ALA B O 1
ATOM 2394 N N . LEU B 1 144 ? -3.719 11.719 3.145 1 98.38 144 LEU B N 1
ATOM 2395 C CA . LEU B 1 144 ? -3.08 11.742 4.453 1 98.38 144 LEU B CA 1
ATOM 2396 C C . LEU B 1 144 ? -3.746 10.75 5.402 1 98.38 144 LEU B C 1
ATOM 2398 O O . LEU B 1 144 ? -3.07 10.109 6.215 1 98.38 144 LEU B O 1
ATOM 2402 N N . LEU B 1 145 ? -5.055 10.586 5.312 1 98.19 145 LEU B N 1
ATOM 2403 C CA . LEU B 1 145 ? -5.734 9.578 6.113 1 98.19 145 LEU B CA 1
ATOM 2404 C C . LEU B 1 145 ? -5.297 8.172 5.703 1 98.19 145 LEU B C 1
ATOM 2406 O O . LEU B 1 145 ? -5.113 7.305 6.559 1 98.19 145 LEU B O 1
ATOM 2410 N N . ASP B 1 146 ? -5.16 7.945 4.41 1 98.31 146 ASP B N 1
ATOM 2411 C CA . ASP B 1 146 ? -4.625 6.668 3.941 1 98.31 146 ASP B CA 1
ATOM 2412 C C . ASP B 1 146 ? -3.227 6.422 4.5 1 98.31 146 ASP B C 1
ATOM 2414 O O . ASP B 1 146 ? -2.855 5.277 4.777 1 98.31 146 ASP B O 1
ATOM 2418 N N . GLY B 1 147 ? -2.447 7.496 4.594 1 98.38 147 GLY B N 1
ATOM 2419 C CA . GLY B 1 147 ? -1.137 7.379 5.219 1 98.38 147 GLY B CA 1
ATOM 2420 C C . GLY B 1 147 ? -1.199 6.898 6.656 1 98.38 147 GLY B C 1
ATOM 2421 O O . GLY B 1 147 ? -0.386 6.074 7.074 1 98.38 147 GLY B O 1
ATOM 2422 N N . VAL B 1 148 ? -2.115 7.414 7.414 1 97.88 148 VAL B N 1
ATOM 2423 C CA . VAL B 1 148 ? -2.324 6.98 8.797 1 97.88 148 VAL B CA 1
ATOM 2424 C C . VAL B 1 148 ? -2.705 5.504 8.82 1 97.88 148 VAL B C 1
ATOM 2426 O O . VAL B 1 148 ? -2.164 4.73 9.609 1 97.88 148 VAL B O 1
ATOM 2429 N N . VAL B 1 149 ? -3.572 5.121 7.934 1 98.12 149 VAL B N 1
ATOM 2430 C CA . VAL B 1 149 ? -4.047 3.742 7.852 1 98.12 149 VAL B CA 1
ATOM 2431 C C . VAL B 1 149 ? -2.891 2.82 7.473 1 98.12 149 VAL B C 1
ATOM 2433 O O . VAL B 1 149 ? -2.648 1.812 8.141 1 98.12 149 VAL B O 1
ATOM 2436 N N . ALA B 1 150 ? -2.189 3.154 6.445 1 98 150 ALA B N 1
ATOM 2437 C CA . ALA B 1 150 ? -1.068 2.338 5.984 1 98 150 ALA B CA 1
ATOM 2438 C C . ALA B 1 150 ? -0.004 2.207 7.07 1 98 150 ALA B C 1
ATOM 2440 O O . ALA B 1 150 ? 0.564 1.129 7.266 1 98 150 ALA B O 1
ATOM 2441 N N . ASP B 1 151 ? 0.251 3.268 7.797 1 97.69 151 ASP B N 1
ATOM 2442 C CA . ASP B 1 151 ? 1.231 3.252 8.875 1 97.69 151 ASP B CA 1
ATOM 2443 C C . ASP B 1 151 ? 0.866 2.213 9.938 1 97.69 151 ASP B C 1
ATOM 2445 O O . ASP B 1 151 ? 1.723 1.448 10.383 1 97.69 151 ASP B O 1
ATOM 2449 N N . ASP B 1 152 ? -0.361 2.258 10.344 1 96.81 152 ASP B N 1
ATOM 2450 C CA . ASP B 1 152 ? -0.796 1.312 11.359 1 96.81 152 ASP B CA 1
ATOM 2451 C C . ASP B 1 152 ? -0.666 -0.128 10.867 1 96.81 152 ASP B C 1
ATOM 2453 O O . ASP B 1 152 ? -0.272 -1.016 11.633 1 96.81 152 ASP B O 1
ATOM 2457 N N . LEU B 1 153 ? -0.967 -0.375 9.617 1 96.44 153 LEU B N 1
ATOM 2458 C CA . LEU B 1 153 ? -0.887 -1.717 9.047 1 96.44 153 LEU B CA 1
ATOM 2459 C C . LEU B 1 153 ? 0.564 -2.166 8.914 1 96.44 153 LEU B C 1
ATOM 2461 O O . LEU B 1 153 ? 0.867 -3.354 9.055 1 96.44 153 LEU B O 1
ATOM 2465 N N . ILE B 1 154 ? 1.47 -1.244 8.641 1 95.94 154 ILE B N 1
ATOM 2466 C CA . ILE B 1 154 ? 2.865 -1.552 8.352 1 95.94 154 ILE B CA 1
ATOM 2467 C C . ILE B 1 154 ? 3.662 -1.605 9.656 1 95.94 154 ILE B C 1
ATOM 2469 O O . ILE B 1 154 ? 4.484 -2.504 9.852 1 95.94 154 ILE B O 1
ATOM 2473 N N . ARG B 1 155 ? 3.373 -0.714 10.562 1 93 155 ARG B N 1
ATOM 2474 C CA . ARG B 1 155 ? 4.254 -0.526 11.711 1 93 155 ARG B CA 1
ATOM 2475 C C . ARG B 1 155 ? 3.518 -0.812 13.016 1 93 155 ARG B C 1
ATOM 2477 O O . ARG B 1 155 ? 4.133 -0.874 14.078 1 93 155 ARG B O 1
ATOM 2484 N N . GLY B 1 156 ? 2.211 -0.909 12.922 1 88.88 156 GLY B N 1
ATOM 2485 C CA . GLY B 1 156 ? 1.435 -1.116 14.133 1 88.88 156 GLY B CA 1
ATOM 2486 C C . GLY B 1 156 ? 1.376 -2.57 14.562 1 88.88 156 GLY B C 1
ATOM 2487 O O . GLY B 1 156 ? 2.096 -3.412 14.023 1 88.88 156 GLY B O 1
ATOM 2488 N N . THR B 1 157 ? 0.71 -2.734 15.617 1 85.25 157 THR B N 1
ATOM 2489 C CA . THR B 1 157 ? 0.435 -4.074 16.125 1 85.25 157 THR B CA 1
ATOM 2490 C C . THR B 1 157 ? -0.921 -4.57 15.633 1 85.25 157 THR B C 1
ATOM 2492 O O . THR B 1 157 ? -1.627 -3.857 14.922 1 85.25 157 THR B O 1
ATOM 2495 N N . ASP B 1 158 ? -1.203 -5.785 15.898 1 83.75 158 ASP B N 1
ATOM 2496 C CA . ASP B 1 158 ? -2.49 -6.344 15.5 1 83.75 158 ASP B CA 1
ATOM 2497 C C . ASP B 1 158 ? -3.629 -5.75 16.328 1 83.75 158 ASP B C 1
ATOM 2499 O O . ASP B 1 158 ? -4.801 -5.898 15.969 1 83.75 158 ASP B O 1
ATOM 2503 N N . ASP B 1 159 ? -3.244 -5.012 17.391 1 87.62 159 ASP B N 1
ATOM 2504 C CA . ASP B 1 159 ? -4.254 -4.32 18.188 1 87.62 159 ASP B CA 1
ATOM 2505 C C . ASP B 1 159 ? -4.621 -2.977 17.562 1 87.62 159 ASP B C 1
ATOM 2507 O O . ASP B 1 159 ? -3.75 -2.262 17.062 1 87.62 159 ASP B O 1
ATOM 2511 N N . PRO B 1 160 ? -5.906 -2.734 17.547 1 87.31 160 PRO B N 1
ATOM 2512 C CA . PRO B 1 160 ? -6.281 -1.41 17.047 1 87.31 160 PRO B CA 1
ATOM 2513 C C . PRO B 1 160 ? -5.621 -0.277 17.828 1 87.31 160 PRO B C 1
ATOM 2515 O O . PRO B 1 160 ? -5.328 -0.429 19.016 1 87.31 160 PRO B O 1
ATOM 2518 N N . PRO B 1 161 ? -5.332 0.758 17.094 1 89.88 161 PRO B N 1
ATOM 2519 C CA . PRO B 1 161 ? -4.777 1.905 17.812 1 89.88 161 PRO B CA 1
ATOM 2520 C C . PRO B 1 161 ? -5.738 2.453 18.875 1 89.88 161 PRO B C 1
ATOM 2522 O O . PRO B 1 161 ? -6.957 2.307 18.75 1 89.88 161 PRO B O 1
ATOM 2525 N N . SER B 1 162 ? -5.172 3.064 19.891 1 92.38 162 SER B N 1
ATOM 2526 C CA . SER B 1 162 ? -6.027 3.699 20.891 1 92.38 162 SER B CA 1
ATOM 2527 C C . SER B 1 162 ? -6.836 4.84 20.281 1 92.38 162 SER B C 1
ATOM 2529 O O . SER B 1 162 ? -6.336 5.57 19.422 1 92.38 162 SER B O 1
ATOM 2531 N N . PRO B 1 163 ? -8.055 4.977 20.766 1 92 163 PRO B N 1
ATOM 2532 C CA . PRO B 1 163 ? -8.891 6.051 20.234 1 92 163 PRO B CA 1
ATOM 2533 C C . PRO B 1 163 ? -8.25 7.426 20.375 1 92 163 PRO B C 1
ATOM 2535 O O . PRO B 1 163 ? -8.391 8.266 19.469 1 92 163 PRO B O 1
ATOM 2538 N N . GLY B 1 164 ? -7.617 7.629 21.469 1 94.31 164 GLY B N 1
ATOM 2539 C CA . GLY B 1 164 ? -6.945 8.906 21.672 1 94.31 164 GLY B CA 1
ATOM 2540 C C . GLY B 1 164 ? -5.832 9.156 20.672 1 94.31 164 GLY B C 1
ATOM 2541 O O . GLY B 1 164 ? -5.73 10.258 20.125 1 94.31 164 GLY B O 1
ATOM 2542 N N . ASP B 1 165 ? -5.035 8.141 20.406 1 93.75 165 ASP B N 1
ATOM 2543 C CA . ASP B 1 165 ? -3.947 8.258 19.438 1 93.75 165 ASP B CA 1
ATOM 2544 C C . ASP B 1 165 ? -4.488 8.492 18.031 1 93.75 165 ASP B C 1
ATOM 2546 O O . ASP B 1 165 ? -3.992 9.352 17.297 1 93.75 165 ASP B O 1
ATOM 2550 N N . LEU B 1 166 ? -5.488 7.707 17.719 1 96.44 166 LEU B N 1
ATOM 2551 C CA . LEU B 1 166 ? -6.086 7.844 16.391 1 96.44 166 LEU B CA 1
ATOM 2552 C C . LEU B 1 166 ? -6.68 9.234 16.203 1 96.44 166 LEU B C 1
ATOM 2554 O O . LEU B 1 166 ? -6.5 9.852 15.148 1 96.44 166 LEU B O 1
ATOM 2558 N N . ARG B 1 167 ? -7.355 9.758 17.234 1 96.75 167 ARG B N 1
ATOM 2559 C CA . ARG B 1 167 ? -7.949 11.094 17.156 1 96.75 167 ARG B CA 1
ATOM 2560 C C . ARG B 1 167 ? -6.879 12.156 16.969 1 96.75 167 ARG B C 1
ATOM 2562 O O . ARG B 1 167 ? -7.059 13.086 16.172 1 96.75 167 ARG B O 1
ATOM 2569 N N . ALA B 1 168 ? -5.805 12 17.672 1 96.62 168 ALA B N 1
ATOM 2570 C CA . ALA B 1 168 ? -4.723 12.977 17.547 1 96.62 168 ALA B CA 1
ATOM 2571 C C . ALA B 1 168 ? -4.152 13 16.141 1 96.62 168 ALA B C 1
ATOM 2573 O O . ALA B 1 168 ? -3.879 14.07 15.586 1 96.62 168 ALA B O 1
ATOM 2574 N N . ARG B 1 169 ? -3.951 11.836 15.539 1 96.75 169 ARG B N 1
ATOM 2575 C CA . ARG B 1 169 ? -3.406 11.742 14.188 1 96.75 169 ARG B CA 1
ATOM 2576 C C . ARG B 1 169 ? -4.387 12.297 13.164 1 96.75 169 ARG B C 1
ATOM 2578 O O . ARG B 1 169 ? -3.994 13.031 12.25 1 96.75 169 ARG B O 1
ATOM 2585 N N . VAL B 1 170 ? -5.676 11.977 13.344 1 97.5 170 VAL B N 1
ATOM 2586 C CA . VAL B 1 170 ? -6.703 12.477 12.438 1 97.5 170 VAL B CA 1
ATOM 2587 C C . VAL B 1 170 ? -6.805 13.992 12.555 1 97.5 170 VAL B C 1
ATOM 2589 O O . VAL B 1 170 ? -6.898 14.695 11.547 1 97.5 170 VAL B O 1
ATOM 2592 N N . ALA B 1 171 ? -6.77 14.531 13.758 1 97.06 171 ALA B N 1
ATOM 2593 C CA . ALA B 1 171 ? -6.824 15.977 13.977 1 97.06 171 ALA B CA 1
ATOM 2594 C C . ALA B 1 171 ? -5.656 16.672 13.289 1 97.06 171 ALA B C 1
ATOM 2596 O O . ALA B 1 171 ? -5.828 17.75 12.711 1 97.06 171 ALA B O 1
ATOM 2597 N N . ALA B 1 172 ? -4.492 16.062 13.336 1 96.75 172 ALA B N 1
ATOM 2598 C CA . ALA B 1 172 ? -3.328 16.625 12.664 1 96.75 172 ALA B CA 1
ATOM 2599 C C . ALA B 1 172 ? -3.549 16.703 11.156 1 96.75 172 ALA B C 1
ATOM 2601 O O . ALA B 1 172 ? -3.168 17.688 10.516 1 96.75 172 ALA B O 1
ATOM 2602 N N . VAL B 1 173 ? -4.145 15.664 10.594 1 97.38 173 VAL B N 1
ATOM 2603 C CA . VAL B 1 173 ? -4.441 15.633 9.164 1 97.38 173 VAL B CA 1
ATOM 2604 C C . VAL B 1 173 ? -5.398 16.766 8.812 1 97.38 173 VAL B C 1
ATOM 2606 O O . VAL B 1 173 ? -5.18 17.484 7.832 1 97.38 173 VAL B O 1
ATOM 2609 N N . PHE B 1 174 ? -6.438 16.938 9.641 1 95.69 174 PHE B N 1
ATOM 2610 C CA . PHE B 1 174 ? -7.414 17.984 9.367 1 95.69 174 PHE B CA 1
ATOM 2611 C C . PHE B 1 174 ? -6.777 19.375 9.477 1 95.69 174 PHE B C 1
ATOM 2613 O O . PHE B 1 174 ? -7.094 20.266 8.703 1 95.69 174 PHE B O 1
ATOM 2620 N N . THR B 1 175 ? -5.891 19.516 10.383 1 93.62 175 THR B N 1
ATOM 2621 C CA . THR B 1 175 ? -5.156 20.781 10.508 1 93.62 175 THR B CA 1
ATOM 2622 C C . THR B 1 175 ? -4.332 21.047 9.258 1 93.62 175 THR B C 1
ATOM 2624 O O . THR B 1 175 ? -4.32 22.172 8.75 1 93.62 175 THR B O 1
ATOM 2627 N N . ALA B 1 176 ? -3.627 20 8.742 1 92.44 176 ALA B N 1
ATOM 2628 C CA . ALA B 1 176 ? -2.822 20.125 7.531 1 92.44 176 ALA B CA 1
ATOM 2629 C C . ALA B 1 176 ? -3.672 20.594 6.355 1 92.44 176 ALA B C 1
ATOM 2631 O O . ALA B 1 176 ? -3.289 21.531 5.633 1 92.44 176 ALA B O 1
ATOM 2632 N N . VAL B 1 177 ? -4.84 19.969 6.23 1 94.44 177 VAL B N 1
ATOM 2633 C CA . VAL B 1 177 ? -5.707 20.219 5.086 1 94.44 177 VAL B CA 1
ATOM 2634 C C . VAL B 1 177 ? -6.312 21.625 5.188 1 94.44 177 VAL B C 1
ATOM 2636 O O . VAL B 1 177 ? -6.441 22.328 4.18 1 94.44 177 VAL B O 1
ATOM 2639 N N . SER B 1 178 ? -6.637 22.031 6.383 1 90.56 178 SER B N 1
ATOM 2640 C CA . SER B 1 178 ? -7.191 23.375 6.59 1 90.56 178 SER B CA 1
ATOM 2641 C C . SER B 1 178 ? -6.172 24.453 6.266 1 90.56 178 SER B C 1
ATOM 2643 O O . SER B 1 178 ? -6.527 25.516 5.75 1 90.56 178 SER B O 1
ATOM 2645 N N . ALA B 1 179 ? -4.918 24.172 6.465 1 84.69 179 ALA B N 1
ATOM 2646 C CA . ALA B 1 179 ? -3.852 25.156 6.27 1 84.69 179 ALA B CA 1
ATOM 2647 C C . ALA B 1 179 ? -3.418 25.219 4.809 1 84.69 179 ALA B C 1
ATOM 2649 O O . ALA B 1 179 ? -2.74 26.156 4.391 1 84.69 179 ALA B O 1
ATOM 2650 N N . ALA B 1 180 ? -3.674 24.172 4.113 1 82.69 180 ALA B N 1
ATOM 2651 C CA . ALA B 1 180 ? -3.217 24.062 2.729 1 82.69 180 ALA B CA 1
ATOM 2652 C C . ALA B 1 180 ? -4.086 24.891 1.795 1 82.69 180 ALA B C 1
ATOM 2654 O O . ALA B 1 180 ? -5.266 25.125 2.07 1 82.69 180 ALA B O 1
#

InterPro domains:
  IPR001647 DNA-binding HTH domain, TetR-type [PS50977] (6-66)
  IPR009057 Homedomain-like superfamily [SSF46689] (5-69)
  IPR041583 Tetracyclin repressor-like, C-terminal, group 31 [PF17940] (75-174)

Nearest PDB structures (foldseek):
  2np5-assembly1_A  TM=7.905E-01  e=5.650E-06  Rhodococcus jostii RHA1
  2eh3-assembly1_A-2  TM=7.020E-01  e=1.882E-03  Aquifex aeolicus VF5
  2qib-assembly1_B  TM=7.318E-01  e=6.639E-03  Streptomyces coelicolor A3(2)
  5vl9-assembly2_C  TM=6.017E-01  e=1.882E-03  [Enterobacter] lignolyticus
  6ho0-assembly1_A-2  TM=6.796E-01  e=1.304E-02  Mycobacterium tuberculosis H37Rv

Organism: NCBI:txid175570

Foldseek 3Di:
DPQPPVRVLLLLLVLQLLCCLPPNDVRRDQQSSCVSSVHDRPSSCVVPVDPLSSLLSNLVSLLVVLCVLQPDDVDDDPLVSLLSSLLCCLAVVVSNNNSLVCLLPPPVSCVSCVVSSVVSLVVQLVVQCVVVVDSVLSNQLSVQSNVVSVCCNPPNDSDGDDSVVSSVSNVVSVVVSVVD/DPQDPVRLLLLLLVLQLLCCLPPNDVRRDQQSSCVSSVHDRPSSCVVPVDPLSSLLSNLVSLLVVLCVLQPDDVDDDPLVSLLSSLLCCLAVVVSNNNSLVCLLPPPVSCVSCVVSSVVSLVVQLVVQCVVVVDSVLSNQLVVQSNVVSVCCNPPNDSDGDDSVVSSVSNVVSVVVSVVD

Solvent-accessible surface area (backbone atoms only — not comparable to full-atom values): 18492 Å² total; per-residue (Å²): 128,81,73,49,70,68,51,47,53,52,42,46,20,54,19,39,30,48,36,27,21,65,45,5,73,72,52,62,39,53,63,52,26,12,60,67,51,73,43,61,83,61,53,42,39,70,79,28,76,43,68,60,51,43,52,49,42,21,51,52,48,49,47,52,55,50,50,64,59,63,52,81,66,92,87,59,55,68,65,58,51,52,42,52,38,50,49,40,38,50,41,89,31,33,42,51,46,40,28,49,55,34,44,50,52,28,31,40,48,29,68,71,33,43,69,62,50,46,47,53,57,46,48,57,30,52,55,35,17,71,74,67,74,36,61,68,47,13,42,50,42,52,20,31,52,48,6,53,52,50,37,42,70,55,72,47,62,95,60,51,74,53,68,68,58,49,42,54,54,52,50,22,45,52,50,14,40,69,72,91,127,80,72,50,70,70,50,46,52,49,43,45,20,52,19,37,30,47,36,28,21,65,44,5,73,72,52,61,42,52,65,50,24,12,59,66,52,72,44,61,82,61,55,42,38,70,79,29,77,43,68,59,53,44,52,48,40,22,50,52,49,47,47,53,53,50,50,64,59,63,52,81,64,93,87,60,56,68,66,58,51,51,41,52,38,50,49,42,38,50,40,89,32,32,42,52,46,41,27,50,54,34,45,48,53,27,31,38,48,30,68,71,33,43,68,63,49,47,47,52,59,45,48,57,32,51,55,35,17,70,74,67,73,36,62,69,47,14,43,51,43,52,19,33,51,48,7,51,52,51,36,43,70,54,71,46,62,93,60,51,75,52,68,68,58,47,42,52,53,52,52,22,45,52,50,15,40,70,72,91

=== Feature glossary ===
Key to the feature types in this record:

Secondary structure (8-state, DSSP). Secondary structure is the local, repeating backbone conformation. DSSP classifies it into eight states by reading the hydrogen-bond network: three helix types (H, G, I), two β types (E, B), two non-regular types (T, S), and unstructured coil (-).

Backbone torsions (φ/ψ). Backbone dihedral angles. Every residue except chain termini has a φ (preceding-C → N → Cα → C) and a ψ (N → Cα → C → next-N). They are reported in degrees following the IUPAC sign convention. Secondary structure is essentially a statement about which (φ, ψ) basin each residue occupies.

Predicted aligned error. Predicted Aligned Error (PAE) is an AlphaFold confidence matrix: entry (i, j) is the expected error in the position of residue j, in ångströms, when the prediction is superimposed on the true structure at residue i. Low PAE within a block of residues means that block is internally rigid and well-predicted; high PAE between two blocks means their relative placement is uncertain even if each block individually is confident.

B-factor. B-factor (Debye–Waller factor) reflects atomic displacement in the crystal lattice. It is an experimental observable (units Å²), not a prediction; low values mean the atom is pinned down, high values mean it moves or is heterogeneous across the crystal.

Secondary structure (3-state, P-SEA). Three-state secondary structure (P-SEA) collapses the eight DSSP classes into helix (a), strand (b), and coil (c). P-SEA assigns these from Cα geometry alone — distances and angles — without requiring backbone oxygens, so it works on any Cα trace.

Sequence. Primary structure: the covalent order of the twenty standard amino acids along the backbone. Two proteins with the same sequence will (almost always) fold to the same structure; two with 30% identity often share a fold but not the details.

pLDDT. pLDDT is the predicted lDDT-Cα score: AlphaFold's confidence that the local environment of each residue (all inter-atomic distances within 15 Å) is correctly placed. It is a per-residue number between 0 and 100, with higher meaning more reliable.

InterPro / GO / CATH / organism. Functional annotations link the protein to curated databases. InterPro entries identify conserved domains and families by matching the sequence against member-database signatures (Pfam, PROSITE, CDD, …). Gene Ontology (GO) terms describe molecular function, biological process, and cellular component in a controlled vocabulary. CATH places the structure in a hierarchical fold classification (Class/Architecture/Topology/Homologous-superfamily). The organism is the source species.

Contact-map, Ramachandran, and PAE plots. Three diagnostic plots accompany the record. The Cα contact map visualizes the tertiary structure as a 2D adjacency matrix (8 Å cutoff, sequence-local contacts suppressed). The Ramachandran plot shows the distribution of backbone (φ, ψ) torsions, with points in the α and β basins reflecting secondary structure content. The PAE plot shows AlphaFold's inter-residue confidence as a color matrix.

mmCIF coordinates. The mmCIF table is the protein's shape written out atom by atom. For each backbone N, Cα, C, and carbonyl O, it records an (x, y, z) coordinate triple in Å plus the residue type, chain letter, and residue number.

Radius of gyration, Cα contacts, bounding box. Three whole-structure scalars: the radius of gyration (RMS distance of Cα from centroid, in Å), the count of Cα–Cα contacts (pairs closer than 8 Å and separated by more than four residues in sequence — i.e. tertiary, not local, contacts), and the bounding-box dimensions. Together they distinguish compact globular folds from extended fibres or disordered chains.

Foldseek 3Di. The Foldseek 3Di string encodes local tertiary geometry as a 20-letter alphabet — one character per residue — derived from the relative positions of nearby Cα atoms. Unlike the amino-acid sequence, 3Di is a direct function of the 3D structure, so two proteins with the same fold have similar 3Di strings even at low sequence identity.

Rendered structure images. Six rendered views show the 3D structure from the faces of a cube — i.e. along ±x, ±y, ±z. Rendering representation is drawn randomly per protein from cartoon (secondary-structure ribbons), sticks (backbone bonds), or molecular surface; coloring is either N→C rainbow (blue at the N-terminus through red at the C-terminus) or one color per chain.

Nearest PDB structures. The Foldseek neighbor list gives the closest experimentally determined structures in the PDB, ranked by structural alignment. TM-score near 1 mean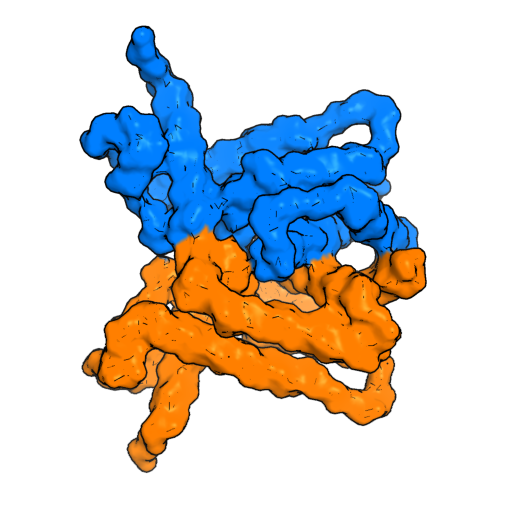s near-identical fold; near 0.3 means only rough topology match. This is how one finds what a novel AlphaFold prediction most resembles in the solved-structure universe.

Solvent-accessible surface area. SASA measures how much of the protein is reachable by solvent. It is computed by rolling a water-sized probe over the atomic surface and summing the exposed area (Å²). Per-residue SASA distinguishes core (buried, low SASA) from surface (exposed, high SASA) residues; total SASA is a whole-molecule size measure.